Protein AF-A0A939ZH93-F1 (afdb_monomer)

Mean predicted aligned error: 8.57 Å

Solvent-accessible surface area (backbone atoms only — not comparable to full-atom values): 15048 Å² total; per-residue (Å²): 96,79,50,77,40,77,74,44,90,88,49,46,71,62,52,55,63,59,47,64,46,82,94,44,54,91,78,51,81,54,54,59,60,52,52,55,48,31,64,77,38,52,93,37,38,48,59,28,38,27,27,47,57,94,43,82,36,33,39,41,23,42,29,52,43,74,95,77,73,43,38,28,56,74,44,77,51,51,22,53,94,47,56,95,71,60,53,66,59,54,52,49,53,51,54,51,48,51,49,41,76,74,64,60,58,66,46,38,34,35,70,38,54,80,86,46,57,69,60,49,53,52,45,40,74,75,58,33,40,78,70,85,46,69,55,100,77,14,43,32,32,39,30,68,59,86,56,60,23,22,32,32,29,45,59,91,64,86,54,46,62,48,40,65,56,87,46,96,89,44,64,90,75,39,49,66,24,31,66,32,19,75,48,58,58,50,17,45,52,48,5,30,45,72,46,70,77,45,95,80,44,46,76,47,81,36,67,94,71,77,35,25,32,38,21,29,44,30,40,60,38,74,86,36,57,17,27,38,30,36,31,65,40,89,70,42,45,83,72,56,94,67,39,28,36,20,78,52,74,41,71,56,81,42,80,44,80,42,58,28,66,85,49,51,91,39,52,43,79,49,127

pLDDT: mean 91.26, std 8.59, range [60.25, 98.44]

Secondary structure (DSSP, 8-state):
-EEEEE--TTTHHHHHT----TTTGGGS--HHHHHHHHHHTTTTEEEEEEEETTEEEEEEEEEEETTTTEEEEEEEEE-GGGTTSSHHHHHHHHHHHHHHHHH--SEEEEEE-TT-HHHHHHHHTTT-EEEEEEETTEEEEEEEP--EEEEEESS--SSB--EE---SS-GGG--EEEEEES-HHHHHHHHT--EESSTT-EEEEEGGGTSEEEEESEE--TT-EEEEEEEEGGG-EEEETTEEEESS-B--SEEEEEEGGGGGGGEEEE-

Radius of gyration: 24.72 Å; Cα contacts (8 Å, |Δi|>4): 531; chains: 1; bounding box: 60×35×68 Å

Nearest PDB structures (foldseek):
  3owc-assembly2_B  TM=8.345E-01  e=1.553E-07  Pseudomonas aeruginosa PAO1
  5ix3-assembly1_A  TM=7.870E-01  e=2.473E-07  Staphylococcus aureus
  6d72-assembly1_C  TM=7.514E-01  e=3.505E-07  Yersinia pestis
  5wif-assembly1_B  TM=7.347E-01  e=4.173E-07  Yersinia pestis
  5wif-assembly1_C  TM=6.897E-01  e=3.307E-07  Yersinia pestis

Sequence (271 aa):
MVHLEQVTQDNIDELIGLAVRKDQESFVSTVAESLAQAYVYSDNAYPFAVYEDEALVGFIMMGYYEVKHYYTLWKFLIDHRYQNKGYGRKALELGIEFIKDKFNPPDIYTGVAPGNNIAKNLYCSVGFEETGLIECGMEELRLTFKEYLYHGSPLKLDKLIPNRAYDTGFEEGCQCAVYATENRNMAICFSLGCIKEKDNAERTMMPEYGDKMIFKNCHPNYGGKGYLYLLDKKKFTHALGSQWVCYEEIVPEKIIEINVDDYLHLCEIDC

Structure (mmCIF, N/CA/C/O backbone):
data_AF-A0A939ZH93-F1
#
_entry.id   AF-A0A939ZH93-F1
#
loop_
_atom_site.group_PDB
_atom_site.id
_atom_site.type_symbol
_atom_site.label_atom_id
_atom_site.label_alt_id
_atom_site.label_comp_id
_atom_site.label_asym_id
_atom_site.label_entity_id
_atom_site.label_seq_id
_atom_site.pdbx_PDB_ins_code
_atom_site.Cartn_x
_atom_site.Cartn_y
_atom_site.Cartn_z
_atom_site.occupancy
_atom_site.B_iso_or_equiv
_atom_site.auth_seq_id
_atom_site.auth_comp_id
_atom_site.auth_asym_id
_atom_site.auth_atom_id
_atom_site.pdbx_PDB_model_num
ATOM 1 N N . MET A 1 1 ? -21.197 -5.816 0.839 1.00 92.94 1 MET A N 1
ATOM 2 C CA . MET A 1 1 ? -19.808 -5.412 0.543 1.00 92.94 1 MET A CA 1
ATOM 3 C C . MET A 1 1 ? -19.333 -4.391 1.568 1.00 92.94 1 MET A C 1
ATOM 5 O O . MET A 1 1 ? -20.017 -3.391 1.773 1.00 92.94 1 MET A O 1
ATOM 9 N N . VAL A 1 2 ? -18.158 -4.620 2.173 1.00 97.62 2 VAL A N 1
ATOM 10 C CA . VAL A 1 2 ? -17.603 -3.703 3.182 1.00 97.62 2 VAL A CA 1
ATOM 11 C C . VAL A 1 2 ? -17.113 -2.418 2.527 1.00 97.62 2 VAL A C 1
ATOM 13 O O . VAL A 1 2 ? -16.373 -2.489 1.547 1.00 97.62 2 VAL A O 1
ATOM 16 N N . HIS A 1 3 ? -17.485 -1.271 3.088 1.00 98.38 3 HIS A N 1
ATOM 17 C CA . HIS A 1 3 ? -16.997 0.041 2.669 1.00 98.38 3 HIS A CA 1
ATOM 18 C C . HIS A 1 3 ? -16.964 1.036 3.840 1.00 98.38 3 HIS A C 1
ATOM 20 O O . HIS A 1 3 ? -17.504 0.769 4.918 1.00 98.38 3 HIS A O 1
ATOM 26 N N . LEU A 1 4 ? -16.277 2.162 3.625 1.00 98.38 4 LEU A N 1
ATOM 27 C CA . LEU A 1 4 ? -16.176 3.264 4.579 1.00 98.38 4 LEU A CA 1
ATOM 28 C C . LEU A 1 4 ? -17.031 4.438 4.112 1.00 98.38 4 LEU A C 1
ATOM 30 O O . LEU A 1 4 ? -16.919 4.860 2.961 1.00 98.38 4 LEU A O 1
ATOM 34 N N . GLU A 1 5 ? -17.818 5.001 5.020 1.00 98.19 5 GLU A N 1
ATOM 35 C CA . GLU A 1 5 ? -18.573 6.230 4.782 1.00 98.19 5 GLU A CA 1
ATOM 36 C C . GLU A 1 5 ? -18.161 7.329 5.759 1.00 98.19 5 GLU A C 1
ATOM 38 O O . GLU A 1 5 ? -17.761 7.064 6.897 1.00 98.19 5 GLU A O 1
ATOM 43 N N . GLN A 1 6 ? -18.259 8.584 5.319 1.00 97.19 6 GLN A N 1
ATOM 44 C CA . GLN A 1 6 ? -18.039 9.724 6.204 1.00 97.19 6 GLN A CA 1
ATOM 45 C C . GLN A 1 6 ? -19.098 9.759 7.307 1.00 97.19 6 GLN A C 1
ATOM 47 O O . GLN A 1 6 ? -20.259 9.412 7.094 1.00 97.19 6 GLN A O 1
ATOM 52 N N . VAL A 1 7 ? -18.697 10.220 8.488 1.00 96.31 7 VAL A N 1
ATOM 53 C CA . VAL A 1 7 ? -19.647 10.498 9.565 1.00 96.31 7 VAL A CA 1
ATOM 54 C C . VAL A 1 7 ? -20.413 11.775 9.229 1.00 96.31 7 VAL A C 1
ATOM 56 O O . VAL A 1 7 ? -19.813 12.823 8.985 1.00 96.31 7 VAL A O 1
ATOM 59 N N . THR A 1 8 ? -21.737 11.688 9.214 1.00 95.62 8 THR A N 1
ATOM 60 C CA . THR A 1 8 ? -22.648 12.778 8.853 1.00 95.62 8 THR A CA 1
ATOM 61 C C . THR A 1 8 ? -23.765 12.902 9.885 1.00 95.62 8 THR A C 1
ATOM 63 O O . THR A 1 8 ? -23.861 12.121 10.831 1.00 95.62 8 THR A O 1
ATOM 66 N N . GLN A 1 9 ? -24.636 13.896 9.708 1.00 94.88 9 GLN A N 1
ATOM 67 C CA . GLN A 1 9 ? -25.840 14.033 10.533 1.00 94.88 9 GLN A CA 1
ATOM 68 C C . GLN A 1 9 ? -26.789 12.835 10.380 1.00 94.88 9 GLN A C 1
ATOM 70 O O . GLN A 1 9 ? -27.531 12.540 11.309 1.00 94.88 9 GLN A O 1
ATOM 75 N N . ASP A 1 10 ? -26.734 12.132 9.245 1.00 95.62 10 ASP A N 1
ATOM 76 C CA . ASP A 1 10 ? -27.661 11.047 8.928 1.00 95.62 10 ASP A CA 1
ATOM 77 C C . ASP A 1 10 ? -27.293 9.730 9.628 1.00 95.62 10 ASP A C 1
ATOM 79 O O . ASP A 1 10 ? -28.178 8.930 9.921 1.00 95.62 10 ASP A O 1
ATOM 83 N N . ASN A 1 11 ? -26.004 9.499 9.921 1.00 95.38 11 ASN A N 1
ATOM 84 C CA . ASN A 1 11 ? -25.519 8.235 10.495 1.00 95.38 11 ASN A CA 1
ATOM 85 C C . ASN A 1 11 ? -25.002 8.339 11.943 1.00 95.38 11 ASN A C 1
ATOM 87 O O . ASN A 1 11 ? -24.646 7.323 12.545 1.00 95.38 11 ASN A O 1
ATOM 91 N N . ILE A 1 12 ? -24.981 9.539 12.534 1.00 93.88 12 ILE A N 1
ATOM 92 C CA . ILE A 1 12 ? -24.410 9.763 13.870 1.00 93.88 12 ILE A CA 1
ATOM 93 C C . ILE A 1 12 ? -25.145 9.006 14.986 1.00 93.88 12 ILE A C 1
ATOM 95 O O . ILE A 1 12 ? -24.494 8.432 15.860 1.00 93.88 12 ILE A O 1
ATOM 99 N N . ASP A 1 13 ? -26.478 8.963 14.954 1.00 92.00 13 ASP A N 1
ATOM 100 C CA . ASP A 1 13 ? -27.269 8.311 16.004 1.00 92.00 13 ASP A CA 1
ATOM 101 C C . ASP A 1 13 ? -27.051 6.791 16.005 1.00 92.00 13 ASP A C 1
ATOM 103 O O . ASP A 1 13 ? -26.906 6.174 17.064 1.00 92.00 13 ASP A O 1
ATOM 107 N N . GLU A 1 14 ? -26.957 6.185 14.818 1.00 92.69 14 GLU A N 1
ATOM 108 C CA . GLU A 1 14 ? -26.678 4.755 14.673 1.00 92.69 14 GLU A CA 1
ATOM 109 C C . GLU A 1 14 ? -25.245 4.418 15.117 1.00 92.69 14 GLU A C 1
ATOM 111 O O . GLU A 1 14 ? -25.029 3.444 15.841 1.00 92.69 14 GLU A O 1
ATOM 116 N N . LEU A 1 15 ? -24.277 5.273 14.770 1.00 91.81 15 LEU A N 1
ATOM 117 C CA . LEU A 1 15 ? -22.878 5.165 15.192 1.00 91.81 15 LEU A CA 1
ATOM 118 C C . LEU A 1 15 ? -22.711 5.211 16.711 1.00 91.81 15 LEU A C 1
ATOM 120 O O . LEU A 1 15 ? -21.996 4.384 17.277 1.00 91.81 15 LEU A O 1
ATOM 124 N N . ILE A 1 16 ? -23.371 6.155 17.385 1.00 90.06 16 ILE A N 1
ATOM 125 C CA . ILE A 1 16 ? -23.332 6.262 18.853 1.00 90.06 16 ILE A CA 1
ATOM 126 C C . ILE A 1 16 ? -23.963 5.023 19.507 1.00 90.06 16 ILE A C 1
ATOM 128 O O . ILE A 1 16 ? -23.554 4.633 20.601 1.00 90.06 16 ILE A O 1
ATOM 132 N N . GLY A 1 17 ? -24.917 4.380 18.829 1.00 87.44 17 GLY A N 1
ATOM 133 C CA . GLY A 1 17 ? -25.559 3.144 19.268 1.00 87.44 17 GLY A CA 1
ATOM 134 C C . GLY A 1 17 ? -24.716 1.871 19.119 1.00 87.44 17 GLY A C 1
ATOM 135 O O . GLY A 1 17 ? -25.148 0.818 19.596 1.00 87.44 17 GLY A O 1
ATOM 136 N N . LEU A 1 18 ? -23.539 1.925 18.481 1.00 88.19 18 LEU A N 1
ATOM 137 C CA . LEU A 1 18 ? -22.674 0.751 18.325 1.00 88.19 18 LEU A CA 1
ATOM 138 C C . LEU A 1 18 ? -22.194 0.239 19.686 1.00 88.19 18 LEU A C 1
ATOM 140 O O . LEU A 1 18 ? -21.622 0.974 20.491 1.00 88.19 18 LEU A O 1
ATOM 144 N N . ALA A 1 19 ? -22.374 -1.062 19.914 1.00 77.12 19 ALA A N 1
ATOM 145 C CA . ALA A 1 19 ? -21.984 -1.715 21.158 1.00 77.12 19 ALA A CA 1
ATOM 146 C C . ALA A 1 19 ? -20.914 -2.785 20.913 1.00 77.12 19 ALA A C 1
ATOM 148 O O . ALA A 1 19 ? -21.093 -3.713 20.112 1.00 77.12 19 ALA A O 1
ATOM 149 N N . VAL A 1 20 ? -19.814 -2.690 21.659 1.00 70.19 20 VAL A N 1
ATOM 150 C CA . VAL A 1 20 ? -18.824 -3.767 21.776 1.00 70.19 20 VAL A CA 1
ATOM 151 C C . VAL A 1 20 ? -19.287 -4.802 22.801 1.00 70.19 20 VAL A C 1
ATOM 153 O O . VAL A 1 20 ? -20.210 -4.568 23.582 1.00 70.19 20 VAL A O 1
ATOM 156 N N . ARG A 1 21 ? -18.670 -5.986 22.800 1.00 67.81 21 ARG A N 1
ATOM 157 C CA . ARG A 1 21 ? -18.950 -6.977 23.846 1.00 67.81 21 AR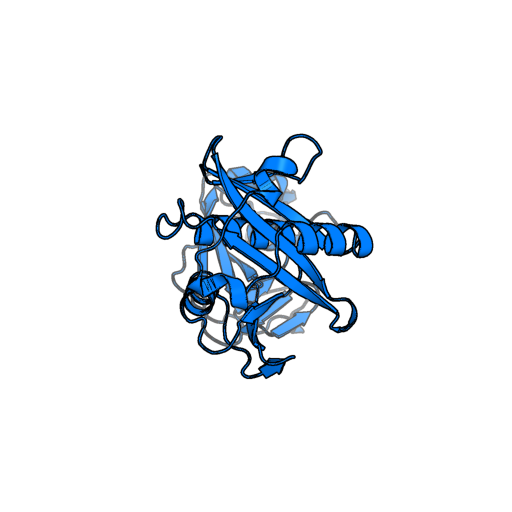G A CA 1
ATOM 158 C C . ARG A 1 21 ? -18.459 -6.455 25.201 1.00 67.81 21 ARG A C 1
ATOM 160 O O . ARG A 1 21 ? -17.452 -5.757 25.254 1.00 67.81 21 ARG A O 1
ATOM 167 N N . LYS A 1 22 ? -19.100 -6.868 26.299 1.00 66.94 22 LYS A N 1
ATOM 168 C CA . LYS A 1 22 ? -18.729 -6.443 27.665 1.00 66.94 22 LYS A CA 1
ATOM 169 C C . LYS A 1 22 ? -17.258 -6.679 28.018 1.00 66.94 22 LYS A C 1
ATOM 171 O O . LYS A 1 22 ? -16.663 -5.889 28.736 1.00 66.94 22 LYS A O 1
ATOM 176 N N . ASP A 1 23 ? -16.658 -7.750 27.503 1.00 63.41 23 ASP A N 1
ATOM 177 C CA . ASP A 1 23 ? -15.239 -8.074 27.688 1.00 63.41 23 ASP A CA 1
ATOM 178 C C . ASP A 1 23 ? -14.281 -7.151 26.913 1.00 63.41 23 ASP A C 1
ATOM 180 O O . ASP A 1 23 ? -13.073 -7.204 27.127 1.00 63.41 23 ASP A O 1
ATOM 184 N N . GLN A 1 24 ? -14.806 -6.297 26.031 1.00 60.84 24 GLN A N 1
ATOM 185 C CA . GLN A 1 24 ? -14.053 -5.342 25.215 1.00 60.84 24 GLN A CA 1
ATOM 186 C C . GLN A 1 24 ? -14.272 -3.878 25.626 1.00 60.84 24 GLN A C 1
ATOM 188 O O . GLN A 1 24 ? -13.486 -3.023 25.221 1.00 60.84 24 GLN A O 1
ATOM 193 N N . GLU A 1 25 ? -15.287 -3.587 26.448 1.00 67.50 25 GLU A N 1
ATOM 194 C CA . GLU A 1 25 ? -15.627 -2.225 26.898 1.00 67.50 25 GLU A CA 1
ATOM 195 C C . GLU A 1 25 ? -14.449 -1.524 27.590 1.00 67.50 25 GLU A C 1
ATOM 197 O O . GLU A 1 25 ? -14.245 -0.330 27.405 1.00 67.50 25 GLU A O 1
ATOM 202 N N . SER A 1 26 ? -13.617 -2.259 28.335 1.00 64.38 26 SER A N 1
ATOM 203 C CA . SER A 1 26 ? -12.457 -1.686 29.030 1.00 64.38 2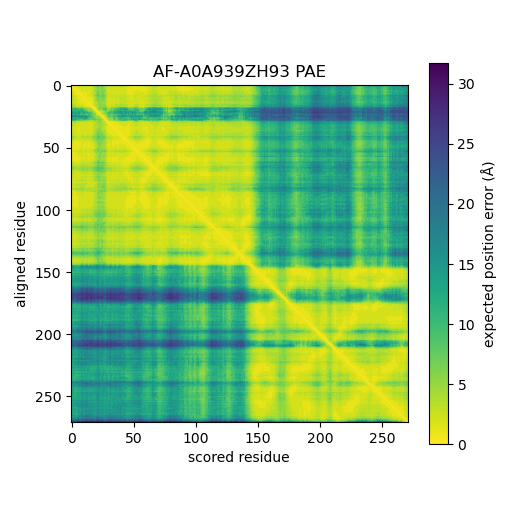6 SER A CA 1
ATOM 204 C C . SER A 1 26 ? -11.299 -1.289 28.111 1.00 64.38 26 SER A C 1
ATOM 206 O O . SER A 1 26 ? -10.356 -0.652 28.573 1.00 64.38 26 SER A O 1
ATOM 208 N N . PHE A 1 27 ? -11.325 -1.694 26.839 1.00 60.25 27 PHE A N 1
ATOM 209 C CA . PHE A 1 27 ? -10.212 -1.495 25.907 1.00 60.25 27 PHE A CA 1
ATOM 210 C C . PHE A 1 27 ? -10.474 -0.417 24.852 1.00 60.25 27 PHE A C 1
ATOM 212 O O . PHE A 1 27 ? -9.542 -0.047 24.140 1.00 60.25 27 PHE A O 1
ATOM 219 N N . VAL A 1 28 ? -11.708 0.081 24.721 1.00 66.38 28 VAL A N 1
ATOM 220 C CA . VAL A 1 28 ? -12.089 0.997 23.637 1.00 66.38 28 VAL A CA 1
ATOM 221 C C . VAL A 1 28 ? -12.923 2.148 24.191 1.00 66.38 28 VAL A C 1
ATOM 223 O O . VAL A 1 28 ? -13.883 1.936 24.924 1.00 66.38 28 VAL A O 1
ATOM 226 N N . SER A 1 29 ? -12.562 3.378 23.824 1.00 78.44 29 SER A N 1
ATOM 227 C CA . SER A 1 29 ? -13.394 4.562 24.071 1.00 78.44 29 SER A CA 1
ATOM 228 C C . SER A 1 29 ? -14.729 4.437 23.335 1.00 78.44 29 SER A C 1
ATOM 230 O O . SER A 1 29 ? -14.804 3.805 22.281 1.00 78.44 29 SER A O 1
ATOM 232 N N . THR A 1 30 ? -15.779 5.079 23.835 1.00 87.00 30 THR A N 1
ATOM 233 C CA . THR A 1 30 ? -17.066 5.093 23.127 1.00 87.00 30 THR A CA 1
ATOM 234 C C . THR A 1 30 ? -16.948 5.806 21.774 1.00 87.00 30 THR A C 1
ATOM 236 O O . THR A 1 30 ? -16.059 6.641 21.557 1.00 87.00 30 THR A O 1
ATOM 239 N N . VAL A 1 31 ? -17.866 5.513 20.845 1.00 90.75 31 VAL A N 1
ATOM 240 C CA . VAL A 1 31 ? -17.933 6.238 19.564 1.00 90.75 31 VAL A CA 1
ATOM 241 C C . VAL A 1 31 ? -18.177 7.729 19.807 1.00 90.75 31 VAL A C 1
ATOM 243 O O . VAL A 1 31 ? -17.517 8.557 19.189 1.00 90.75 31 VAL A O 1
ATOM 246 N N . ALA A 1 32 ? -19.031 8.086 20.771 1.00 92.12 32 ALA A N 1
ATOM 247 C CA . ALA A 1 32 ? -19.295 9.479 21.132 1.00 92.12 32 ALA A CA 1
ATOM 248 C C . ALA A 1 32 ? -18.026 10.231 21.583 1.00 92.12 32 ALA A C 1
ATOM 250 O O . ALA A 1 32 ? -17.746 11.322 21.087 1.00 92.12 32 ALA A O 1
ATOM 251 N N . GLU A 1 33 ? -17.219 9.640 22.471 1.00 91.88 33 GLU A N 1
ATOM 252 C CA . GLU A 1 33 ? -15.929 10.220 22.880 1.00 91.88 33 GLU A CA 1
ATOM 253 C C . GLU A 1 33 ? -14.957 10.334 21.701 1.00 91.88 33 GLU A C 1
ATOM 255 O O . GLU A 1 33 ? -14.244 11.329 21.576 1.00 91.88 33 GLU A O 1
ATOM 260 N N . SER A 1 34 ? -14.946 9.333 20.819 1.00 93.69 34 SER A N 1
ATOM 261 C CA . SER A 1 34 ? -14.091 9.312 19.629 1.00 93.69 34 SER A CA 1
ATOM 262 C C . SER A 1 34 ? -14.456 10.430 18.649 1.00 93.69 34 SER A C 1
ATOM 264 O O . SER A 1 34 ? -13.570 11.111 18.139 1.00 93.69 34 SER A O 1
ATOM 266 N N . LEU A 1 35 ? -15.751 10.677 18.430 1.00 95.06 35 LEU A N 1
ATOM 267 C CA . LEU A 1 35 ? -16.238 11.778 17.595 1.00 95.06 35 LEU A CA 1
ATOM 268 C C . LEU A 1 35 ? -15.968 13.147 18.232 1.00 95.06 35 LEU A C 1
ATOM 270 O O . LEU A 1 35 ? -15.594 14.083 17.528 1.00 95.06 35 LEU A O 1
ATOM 274 N N . ALA A 1 36 ? -16.081 13.269 19.558 1.00 95.44 36 ALA A N 1
ATOM 275 C CA . ALA A 1 36 ? -15.704 14.493 20.264 1.00 95.44 36 ALA A CA 1
ATOM 276 C C . ALA A 1 36 ? -14.202 14.800 20.117 1.00 95.44 36 ALA A C 1
ATOM 278 O O . ALA A 1 36 ? -13.825 15.950 19.891 1.00 95.44 36 ALA A O 1
ATOM 279 N N . GLN A 1 37 ? -13.341 13.778 20.184 1.00 94.12 37 GLN A N 1
ATOM 280 C CA . GLN A 1 37 ? -11.914 13.922 19.880 1.00 94.12 37 GLN A CA 1
ATOM 281 C C . GLN A 1 37 ? -11.700 14.333 18.422 1.00 94.12 37 GLN A C 1
ATOM 283 O O . GLN A 1 37 ? -10.955 15.275 18.168 1.00 94.12 37 GLN A O 1
ATOM 288 N N . ALA A 1 38 ? -12.384 13.690 17.473 1.00 95.62 38 ALA A N 1
ATOM 289 C CA . ALA A 1 38 ? -12.274 14.028 16.056 1.00 95.62 38 ALA A CA 1
ATOM 290 C C . ALA A 1 38 ? -12.670 15.481 15.759 1.00 95.62 38 ALA A C 1
ATOM 292 O O . ALA A 1 38 ? -12.041 16.124 14.929 1.00 95.62 38 ALA A O 1
ATOM 293 N N . TYR A 1 39 ? -13.665 16.025 16.466 1.00 96.06 39 TYR A N 1
ATOM 294 C CA . TYR A 1 39 ? -14.044 17.434 16.349 1.00 96.06 39 TYR A CA 1
ATOM 295 C C . TYR A 1 39 ? -12.904 18.380 16.759 1.00 96.06 39 TYR A C 1
ATOM 297 O O . TYR A 1 39 ? -12.611 19.345 16.053 1.00 96.06 39 TYR A O 1
ATOM 305 N N . VAL A 1 40 ? -12.234 18.093 17.881 1.00 96.88 40 VAL A N 1
ATOM 306 C CA . VAL A 1 40 ? -11.106 18.902 18.376 1.00 96.88 40 VAL A CA 1
ATOM 307 C C . VAL A 1 40 ? -9.876 18.757 17.477 1.00 96.88 40 VAL A C 1
ATOM 309 O O . VAL A 1 40 ? -9.203 19.745 17.202 1.00 96.88 40 VAL A O 1
ATOM 312 N N . TYR A 1 41 ? -9.601 17.545 16.993 1.00 94.81 41 TYR A N 1
ATOM 313 C CA . TYR A 1 41 ? -8.461 17.220 16.131 1.00 94.81 41 TYR A CA 1
ATOM 314 C C . TYR A 1 41 ? -8.854 17.138 14.649 1.00 94.81 41 TYR A C 1
ATOM 316 O O . TYR A 1 41 ? -8.347 16.282 13.930 1.00 94.81 41 TYR A O 1
ATOM 324 N N . SER A 1 42 ? -9.764 17.995 14.185 1.00 92.88 42 SER A N 1
ATOM 325 C CA . SER A 1 42 ? -10.403 17.874 12.861 1.00 92.88 42 SER A CA 1
ATOM 326 C C . SER A 1 42 ? -9.443 17.928 11.666 1.00 92.88 42 SER A C 1
ATOM 328 O O . SER A 1 42 ? -9.739 17.335 10.631 1.00 92.88 42 SER A O 1
ATOM 330 N N . ASP A 1 43 ? -8.272 18.549 11.819 1.00 94.06 43 ASP A N 1
ATOM 331 C CA . ASP A 1 43 ? -7.223 18.557 10.789 1.00 94.06 43 ASP A CA 1
ATOM 332 C C . ASP A 1 43 ? -6.457 17.224 10.692 1.00 94.06 43 ASP A C 1
ATOM 334 O O . ASP A 1 43 ? -5.836 16.921 9.674 1.00 94.06 43 ASP A O 1
ATOM 338 N N . ASN A 1 44 ? -6.506 16.408 11.748 1.00 96.19 44 ASN A N 1
ATOM 339 C CA . ASN A 1 44 ? -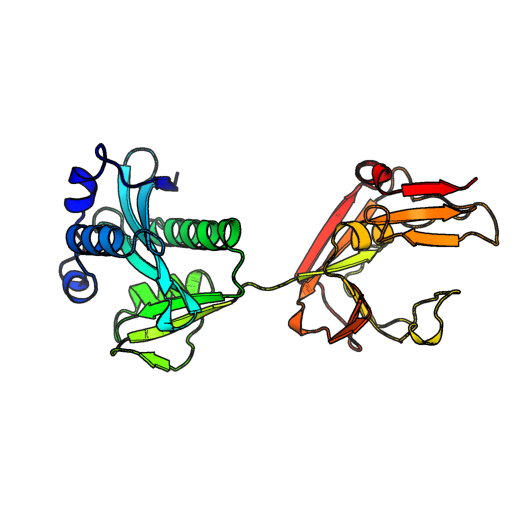5.667 15.224 11.912 1.00 96.19 44 ASN A CA 1
ATOM 340 C C . ASN A 1 44 ? -6.453 13.925 12.109 1.00 96.19 44 ASN A C 1
ATOM 342 O O . ASN A 1 44 ? -5.864 12.859 11.961 1.00 96.19 44 ASN A O 1
ATOM 346 N N . ALA A 1 45 ? -7.740 13.983 12.446 1.00 97.19 45 ALA A N 1
ATOM 347 C CA . ALA A 1 45 ? -8.580 12.826 12.725 1.00 97.19 45 ALA A CA 1
ATOM 348 C C . ALA A 1 45 ? -9.551 12.549 11.571 1.00 97.19 45 ALA A C 1
ATOM 350 O O . ALA A 1 45 ? -10.273 13.430 11.110 1.00 97.19 45 ALA A O 1
ATOM 351 N N . TYR A 1 46 ? -9.608 11.291 11.143 1.00 97.88 46 TYR A N 1
ATOM 352 C CA . TYR A 1 46 ? -10.401 10.830 10.006 1.00 97.88 46 TYR A CA 1
ATOM 353 C C . TYR A 1 46 ? -11.343 9.701 10.448 1.00 97.88 46 TYR A C 1
ATOM 355 O O . TYR A 1 46 ? -10.995 8.522 10.310 1.00 97.88 46 TYR A O 1
A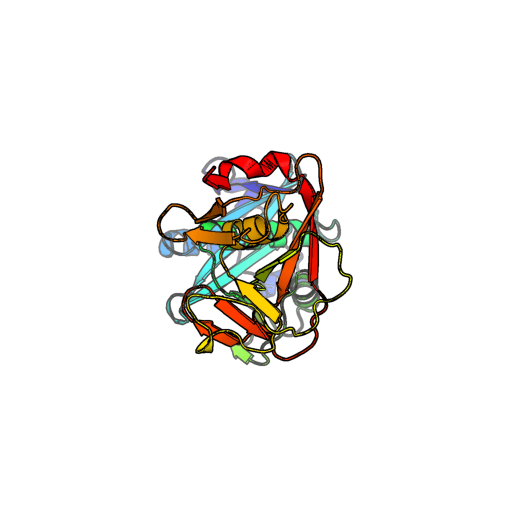TOM 363 N N . PRO A 1 47 ? -12.503 10.036 11.046 1.00 97.88 47 PRO A N 1
ATOM 364 C CA . PRO A 1 47 ? -13.503 9.058 11.457 1.00 97.88 47 PRO A CA 1
ATOM 365 C C . PRO A 1 47 ? -14.355 8.590 10.271 1.00 97.88 47 PRO A C 1
ATOM 367 O O . PRO A 1 47 ? -14.806 9.396 9.455 1.00 97.88 47 PRO A O 1
ATOM 370 N N . PHE A 1 48 ? -14.640 7.292 10.228 1.00 98.38 48 PHE A N 1
ATOM 371 C CA . PHE A 1 48 ? -15.512 6.666 9.243 1.00 98.38 48 PHE A CA 1
ATOM 372 C C . PHE A 1 48 ? -16.461 5.664 9.897 1.00 98.38 48 PHE A C 1
ATOM 374 O O . PHE A 1 48 ? -16.090 4.903 10.800 1.00 98.38 48 PHE A O 1
ATOM 381 N N . ALA A 1 49 ? -17.682 5.636 9.380 1.00 98.00 49 ALA A N 1
ATOM 382 C CA . ALA A 1 49 ? -18.611 4.542 9.581 1.00 98.00 49 ALA A CA 1
ATOM 383 C C . ALA A 1 49 ? -18.187 3.343 8.726 1.00 98.00 49 ALA A C 1
ATOM 385 O O . ALA A 1 49 ? -17.783 3.506 7.574 1.00 98.00 49 ALA A O 1
ATOM 386 N N . VAL A 1 50 ? -18.278 2.139 9.288 1.00 98.25 50 VAL A N 1
ATOM 387 C CA . VAL A 1 50 ? -18.007 0.893 8.566 1.00 98.25 50 VAL A CA 1
ATOM 388 C C . VAL A 1 50 ? -19.334 0.219 8.270 1.00 98.25 50 VAL A C 1
ATOM 390 O O . VAL A 1 50 ? -20.034 -0.191 9.198 1.00 98.25 50 VAL A O 1
ATOM 393 N N . TYR A 1 51 ? -19.630 0.044 6.989 1.00 98.12 51 TYR A N 1
ATOM 394 C CA . TYR A 1 51 ? -20.840 -0.617 6.516 1.00 98.12 51 TYR A CA 1
ATOM 395 C C . TYR A 1 51 ? -20.520 -1.950 5.846 1.00 98.12 51 TYR A C 1
ATOM 397 O O . TYR A 1 51 ? -19.465 -2.101 5.234 1.00 98.12 51 TYR A O 1
ATOM 405 N N . GLU A 1 52 ? -21.435 -2.914 5.943 1.00 97.56 52 GLU A N 1
ATOM 406 C CA . GLU A 1 52 ? -21.528 -4.067 5.041 1.00 97.56 52 GLU A CA 1
ATOM 407 C C . GLU A 1 52 ? -22.848 -3.955 4.279 1.00 97.56 52 GLU A C 1
ATOM 409 O O . GLU A 1 52 ? -23.914 -4.167 4.858 1.00 97.56 52 GLU A O 1
ATOM 414 N N . ASP A 1 53 ? -22.764 -3.623 2.987 1.00 96.12 53 ASP A N 1
ATOM 415 C CA . ASP A 1 53 ? -23.933 -3.145 2.233 1.00 96.12 53 ASP A CA 1
ATOM 416 C C . ASP A 1 53 ? -24.620 -2.013 3.015 1.00 96.12 53 ASP A C 1
ATOM 418 O O . ASP A 1 53 ? -23.954 -1.062 3.390 1.00 96.12 53 ASP A O 1
ATOM 422 N N . GLU A 1 54 ? -25.910 -2.098 3.318 1.00 95.25 54 GLU A N 1
ATOM 423 C CA . GLU A 1 54 ? -26.624 -1.030 4.034 1.00 95.25 54 GLU A CA 1
ATOM 424 C C . GLU A 1 54 ? -26.505 -1.126 5.567 1.00 95.25 54 GLU A C 1
ATOM 426 O O . GLU A 1 54 ? -27.005 -0.266 6.284 1.00 95.25 54 GLU A O 1
ATOM 431 N N . ALA A 1 55 ? -25.878 -2.178 6.106 1.00 95.88 55 ALA A N 1
ATOM 432 C CA . ALA A 1 55 ? -25.831 -2.401 7.549 1.00 95.88 55 ALA A CA 1
ATOM 433 C C . ALA A 1 55 ? -24.613 -1.722 8.185 1.00 95.88 55 ALA A C 1
ATOM 435 O O . ALA A 1 55 ? -23.478 -2.061 7.840 1.00 95.88 55 ALA A O 1
ATOM 436 N N . LEU A 1 56 ? -24.825 -0.844 9.173 1.00 96.69 56 LEU A N 1
ATOM 437 C CA . LEU A 1 56 ? -23.733 -0.303 9.980 1.00 96.69 56 LEU A CA 1
ATOM 438 C C . LEU A 1 56 ? -23.157 -1.407 10.876 1.00 96.69 56 LEU A C 1
ATOM 440 O O . LEU A 1 56 ? -23.828 -1.949 11.760 1.00 96.69 56 LEU A O 1
ATOM 444 N N . VAL A 1 57 ? -21.890 -1.751 10.650 1.00 96.81 57 VAL A N 1
ATOM 445 C CA . VAL A 1 57 ? -21.212 -2.855 11.346 1.00 96.81 57 VAL A CA 1
ATOM 446 C C . VAL A 1 57 ? -20.086 -2.398 12.265 1.00 96.81 57 VAL A C 1
ATOM 448 O O . VAL A 1 57 ? -19.624 -3.192 13.088 1.00 96.81 57 VAL A O 1
ATOM 451 N N . GLY A 1 58 ? -19.625 -1.152 12.166 1.00 96.44 58 GLY A N 1
ATOM 452 C CA . GLY A 1 58 ? -18.536 -0.676 13.011 1.00 96.44 58 GLY A CA 1
ATOM 453 C C . GLY A 1 58 ? -18.113 0.766 12.775 1.00 96.44 58 GLY A C 1
ATOM 454 O O . GLY A 1 58 ? -18.771 1.534 12.078 1.00 96.44 58 GLY A O 1
ATOM 455 N N . PHE A 1 59 ? -16.978 1.107 13.374 1.00 97.38 59 PHE A N 1
ATOM 456 C CA . PHE A 1 59 ? -16.377 2.432 13.340 1.00 97.38 59 PHE A CA 1
ATOM 457 C C . PHE A 1 59 ? -14.854 2.306 13.276 1.00 97.38 59 PHE A C 1
ATOM 459 O O . PHE A 1 59 ? -14.247 1.503 13.994 1.00 97.38 59 PHE A O 1
ATOM 466 N N . ILE A 1 60 ? -14.235 3.118 12.425 1.00 97.81 60 ILE A N 1
ATOM 467 C CA . ILE A 1 60 ? -12.783 3.239 12.310 1.00 97.81 60 ILE A CA 1
ATOM 468 C C . ILE A 1 60 ? -12.405 4.713 12.318 1.00 97.81 60 ILE A C 1
ATOM 470 O O . ILE A 1 60 ? -13.050 5.535 11.678 1.00 97.81 60 ILE A O 1
ATOM 474 N N . MET A 1 61 ? -11.343 5.055 13.034 1.00 97.88 61 MET A N 1
ATOM 475 C CA . MET A 1 61 ? -10.750 6.380 12.984 1.00 97.88 61 MET A CA 1
ATOM 476 C C . MET A 1 61 ? -9.254 6.244 12.768 1.00 97.88 61 MET A C 1
ATOM 478 O O . MET A 1 61 ? -8.536 5.731 13.629 1.00 97.88 61 MET A O 1
ATOM 482 N N . MET A 1 62 ? -8.803 6.728 11.618 1.00 98.06 62 MET A N 1
ATOM 483 C CA . MET A 1 62 ? -7.387 6.940 11.340 1.00 98.06 62 MET A CA 1
ATOM 484 C C . MET A 1 62 ? -7.008 8.350 11.786 1.00 98.06 62 MET A C 1
ATOM 486 O O . MET A 1 62 ? -7.865 9.232 11.840 1.00 98.06 62 MET A O 1
ATOM 490 N N . GLY A 1 63 ? -5.737 8.601 12.068 1.00 96.62 63 GLY A N 1
ATOM 491 C CA . GLY A 1 63 ? -5.303 9.963 12.339 1.00 96.62 63 GLY A CA 1
ATOM 492 C C . GLY A 1 63 ? -3.804 10.175 12.279 1.00 96.62 63 GLY A C 1
ATOM 493 O O . GLY A 1 63 ? -3.030 9.222 12.234 1.00 96.62 63 GLY A O 1
ATOM 494 N N . TYR A 1 64 ? -3.399 11.439 12.267 1.00 97.25 64 TYR A N 1
ATOM 495 C CA . TYR A 1 64 ? -2.004 11.856 12.328 1.00 97.25 64 TYR A CA 1
ATOM 496 C C . TYR A 1 64 ? -1.642 12.279 13.751 1.00 97.25 64 TYR A C 1
ATOM 498 O O . TYR A 1 64 ? -2.278 13.158 14.332 1.00 97.25 64 TYR A O 1
ATOM 506 N N . TYR A 1 65 ? -0.628 11.643 14.336 1.00 93.56 65 TYR A N 1
ATOM 507 C CA . TYR A 1 65 ? -0.154 11.972 15.673 1.00 93.56 65 TYR A CA 1
ATOM 508 C C . TYR A 1 65 ? 1.018 12.950 15.599 1.00 93.56 65 TYR A C 1
ATOM 510 O O . TYR A 1 65 ? 2.176 12.558 15.444 1.00 93.56 65 TYR A O 1
ATOM 518 N N . GLU A 1 66 ? 0.708 14.240 15.730 1.00 90.94 66 GLU A N 1
ATOM 519 C CA . GLU A 1 66 ? 1.661 15.339 15.522 1.00 90.94 66 GLU A CA 1
ATOM 520 C C . GLU A 1 66 ? 2.927 15.227 16.372 1.00 90.94 66 GLU A C 1
ATOM 522 O O . GLU A 1 66 ? 4.017 15.493 15.878 1.00 90.94 66 GLU A O 1
ATOM 527 N N . VAL A 1 67 ? 2.801 14.784 17.627 1.00 89.88 67 VAL A N 1
ATOM 528 C CA . VAL A 1 67 ? 3.927 14.673 18.570 1.00 89.88 67 VAL A CA 1
ATOM 529 C C . VAL A 1 67 ? 5.006 13.707 18.067 1.00 89.88 67 VAL A C 1
ATOM 531 O O . VAL A 1 67 ? 6.182 13.879 18.380 1.00 89.88 67 VAL A O 1
ATOM 534 N N . LYS A 1 68 ? 4.613 12.679 17.308 1.00 89.94 68 LYS A N 1
ATOM 535 C CA . LYS A 1 68 ? 5.513 11.630 16.805 1.00 89.94 68 LYS A CA 1
ATOM 536 C C . LYS A 1 68 ? 5.725 11.683 15.297 1.00 89.94 68 LYS A C 1
ATOM 538 O O . LYS A 1 68 ? 6.562 10.946 14.790 1.00 89.94 68 LYS A O 1
ATOM 543 N N . HIS A 1 69 ? 4.991 12.547 14.603 1.00 93.19 69 HIS A N 1
ATOM 544 C CA . HIS A 1 69 ? 5.037 12.700 13.155 1.00 93.19 69 HIS A CA 1
ATOM 545 C C . HIS A 1 69 ? 4.706 11.419 12.370 1.00 93.19 69 HIS A C 1
ATOM 547 O O . HIS A 1 69 ? 5.344 11.130 11.360 1.00 93.19 69 HIS A O 1
ATOM 553 N N . TYR A 1 70 ? 3.700 10.654 12.807 1.00 94.69 70 TYR A N 1
ATOM 554 C CA . TYR A 1 70 ? 3.247 9.457 12.089 1.00 94.69 70 TYR A CA 1
ATOM 555 C C . TYR A 1 70 ? 1.726 9.366 11.969 1.00 94.69 70 TYR A C 1
ATOM 557 O O . TYR A 1 70 ? 0.983 9.956 12.757 1.00 94.69 70 TYR A O 1
ATOM 565 N N . TYR A 1 71 ? 1.253 8.562 11.016 1.00 97.69 71 TYR A N 1
ATOM 566 C CA . TYR A 1 71 ? -0.151 8.152 10.941 1.00 97.69 71 TYR A CA 1
ATOM 567 C C . TYR A 1 71 ? -0.410 6.918 11.796 1.00 97.69 71 TYR A C 1
ATOM 569 O O . TYR A 1 71 ? 0.463 6.072 11.979 1.00 97.69 71 TYR A O 1
ATOM 577 N N . THR A 1 72 ? -1.620 6.800 12.327 1.00 96.81 72 THR A N 1
ATOM 578 C CA . THR A 1 72 ? -1.979 5.726 13.252 1.00 96.81 72 THR A CA 1
ATOM 579 C C . THR A 1 72 ? -3.470 5.403 13.225 1.00 96.81 72 THR A C 1
ATOM 581 O O . THR A 1 72 ? -4.310 6.259 12.935 1.00 96.81 72 THR A O 1
ATOM 584 N N . LEU A 1 73 ? -3.802 4.149 13.527 1.00 97.25 73 LEU A N 1
ATOM 585 C CA . LEU A 1 73 ? -5.161 3.722 13.842 1.00 97.25 73 LEU A CA 1
ATOM 586 C C . LEU A 1 73 ? -5.519 4.214 15.253 1.00 97.25 73 LEU A C 1
ATOM 588 O O . LEU A 1 73 ? -5.071 3.654 16.252 1.00 97.25 73 LEU A O 1
ATOM 592 N N . TRP A 1 74 ? -6.330 5.268 15.350 1.00 94.25 74 TRP A N 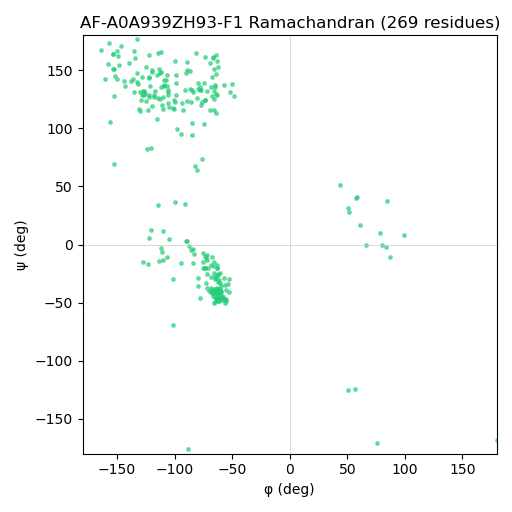1
ATOM 593 C CA . TRP A 1 74 ? -6.700 5.869 16.637 1.00 94.25 74 TRP A CA 1
ATOM 594 C C . TRP A 1 74 ? -7.771 5.071 17.364 1.00 94.25 74 TRP A C 1
ATOM 596 O O . TRP A 1 74 ? -7.683 4.866 18.576 1.00 94.25 74 TRP A O 1
ATOM 606 N N . LYS A 1 75 ? -8.822 4.676 16.641 1.00 93.69 75 LYS A N 1
ATOM 607 C CA . LYS A 1 75 ? -9.968 3.949 17.199 1.00 93.69 75 LYS A CA 1
ATOM 608 C C . LYS A 1 75 ? -10.466 2.936 16.193 1.00 93.69 75 LYS A C 1
ATOM 610 O O . LYS A 1 75 ? -10.537 3.215 14.998 1.00 93.69 75 LYS A O 1
ATOM 615 N N . PHE A 1 76 ? -10.844 1.771 16.695 1.00 94.12 76 PHE A N 1
ATOM 616 C CA . PHE A 1 76 ? -11.380 0.716 15.864 1.00 94.12 76 PHE A CA 1
ATOM 617 C C . PHE A 1 76 ? -12.320 -0.173 16.658 1.00 94.12 76 PHE A C 1
ATOM 619 O O . PHE A 1 76 ? -11.956 -0.675 17.723 1.00 94.12 76 PHE A O 1
ATOM 626 N N . LEU A 1 77 ? -13.523 -0.381 16.135 1.00 92.31 77 LEU A N 1
ATOM 627 C CA . LEU A 1 77 ? -14.478 -1.320 16.701 1.00 92.31 77 LEU A CA 1
ATOM 628 C C . LEU A 1 77 ? -15.404 -1.883 15.629 1.00 92.31 77 LEU A C 1
ATOM 630 O O . LEU A 1 77 ? -15.812 -1.196 14.697 1.00 92.31 77 LEU A O 1
ATOM 634 N N . ILE A 1 78 ? -15.765 -3.147 15.816 1.00 93.38 78 ILE A N 1
ATOM 635 C CA . ILE A 1 78 ? -16.826 -3.827 15.080 1.00 93.38 78 ILE A CA 1
ATOM 636 C C . ILE A 1 78 ? -17.876 -4.220 16.108 1.00 93.38 78 ILE A C 1
ATOM 638 O O . ILE A 1 78 ? -17.545 -4.840 17.127 1.00 93.38 78 ILE A O 1
ATOM 642 N N . ASP A 1 79 ? -19.126 -3.860 15.838 1.00 92.06 79 ASP A N 1
ATOM 643 C CA . ASP A 1 79 ? -20.251 -4.173 16.708 1.00 92.06 79 ASP A CA 1
ATOM 644 C C . ASP A 1 79 ? -20.339 -5.686 16.926 1.00 92.06 79 ASP A C 1
ATOM 646 O O . ASP A 1 79 ? -20.146 -6.497 16.012 1.00 92.06 79 ASP A O 1
ATOM 650 N N . HIS A 1 80 ? -20.600 -6.076 18.172 1.00 87.88 80 HIS A N 1
ATOM 651 C CA . HIS A 1 80 ? -20.600 -7.471 18.602 1.00 87.88 80 HIS A CA 1
ATOM 652 C C . HIS A 1 80 ? -21.492 -8.391 17.748 1.00 87.88 80 HIS A C 1
ATOM 654 O O . HIS A 1 80 ? -21.160 -9.566 17.582 1.00 87.88 80 HIS A O 1
ATOM 660 N N . ARG A 1 81 ? -22.581 -7.872 17.160 1.00 90.62 81 ARG A N 1
ATOM 661 C CA . ARG A 1 81 ? -23.505 -8.609 16.271 1.00 90.62 81 ARG A CA 1
ATOM 662 C C . ARG A 1 81 ? -22.853 -9.033 14.948 1.00 90.62 81 ARG A C 1
ATOM 664 O O . ARG A 1 81 ? -23.340 -9.936 14.254 1.00 90.62 81 ARG A O 1
ATOM 671 N N . TYR A 1 82 ? -21.744 -8.393 14.592 1.00 91.31 82 TYR A N 1
ATOM 672 C CA . TYR A 1 82 ? -21.074 -8.526 13.301 1.00 91.31 82 TYR A CA 1
ATOM 673 C C . TYR A 1 82 ? -19.611 -8.992 13.400 1.00 91.31 82 TYR A C 1
ATOM 675 O O . TYR A 1 82 ? -18.924 -9.112 12.384 1.00 91.31 82 TYR A O 1
ATOM 683 N N . GLN A 1 83 ? -19.134 -9.327 14.601 1.00 88.12 83 GLN A N 1
ATOM 684 C CA . GLN A 1 83 ? -17.803 -9.907 14.803 1.00 88.12 83 GLN A CA 1
ATOM 685 C C . GLN A 1 83 ? -17.681 -11.321 14.199 1.00 88.12 83 GLN A C 1
ATOM 687 O O . GLN A 1 83 ? -18.673 -12.004 13.950 1.00 88.12 83 GLN A O 1
ATOM 692 N N . ASN A 1 84 ? -16.442 -11.769 13.959 1.00 87.69 84 ASN A N 1
ATOM 693 C CA . ASN A 1 84 ? -16.094 -13.078 13.369 1.00 87.69 84 ASN A CA 1
ATOM 694 C C . ASN A 1 84 ? -16.629 -13.338 11.943 1.00 87.69 84 ASN A C 1
ATOM 696 O O . ASN A 1 84 ? -16.621 -14.476 11.482 1.00 87.69 84 ASN A O 1
ATOM 700 N N . LYS A 1 85 ? -17.045 -12.288 11.222 1.00 91.69 85 LYS A N 1
ATOM 701 C CA . LYS A 1 85 ? -17.503 -12.351 9.817 1.00 91.69 85 LYS A CA 1
ATOM 702 C C . LYS A 1 85 ? -16.487 -11.800 8.804 1.00 91.69 85 LYS A C 1
ATOM 704 O O . LYS A 1 85 ? -16.777 -11.694 7.620 1.00 91.69 85 LYS A O 1
ATOM 709 N N . GLY A 1 86 ? -15.294 -11.419 9.265 1.00 93.69 86 GLY A N 1
ATOM 710 C CA . GLY A 1 86 ? -14.232 -10.848 8.424 1.00 93.69 86 GLY A CA 1
ATOM 711 C C . GLY A 1 86 ? -14.345 -9.341 8.155 1.00 93.69 86 GLY A C 1
ATOM 712 O O . GLY A 1 86 ? -13.442 -8.779 7.540 1.00 93.69 86 GLY A O 1
ATOM 713 N N . TYR A 1 87 ? -15.389 -8.664 8.649 1.00 96.25 87 TYR A N 1
ATOM 714 C CA . TYR A 1 87 ? -15.577 -7.224 8.426 1.00 96.25 87 TYR A CA 1
ATOM 715 C C . TYR A 1 87 ? -14.468 -6.377 9.041 1.00 96.25 87 TYR A C 1
ATOM 717 O O . TYR A 1 87 ? -14.016 -5.430 8.413 1.00 96.25 87 TYR A O 1
ATOM 725 N N . GLY A 1 88 ? -13.965 -6.765 10.218 1.00 95.38 88 GLY A N 1
ATOM 726 C CA . GLY A 1 88 ? -12.877 -6.037 10.866 1.00 95.38 88 GLY A CA 1
ATOM 727 C C . GLY A 1 88 ? -11.603 -5.977 10.017 1.00 95.38 88 GLY A C 1
ATOM 728 O O . GLY A 1 88 ? -10.984 -4.927 9.900 1.00 95.38 88 GLY A O 1
ATOM 729 N N . ARG A 1 89 ? -11.250 -7.086 9.356 1.00 96.56 89 ARG A N 1
ATOM 730 C CA . ARG A 1 89 ? -10.080 -7.140 8.470 1.00 96.56 89 ARG A CA 1
ATOM 731 C C . ARG A 1 89 ? -10.260 -6.223 7.264 1.00 96.56 89 ARG A C 1
ATOM 733 O O . ARG A 1 89 ? -9.399 -5.393 7.013 1.00 96.56 89 ARG A O 1
ATOM 740 N N . LYS A 1 90 ? -11.408 -6.322 6.590 1.00 97.62 90 LYS A N 1
ATOM 741 C CA . LYS A 1 90 ? -11.721 -5.488 5.420 1.00 97.62 90 LYS A CA 1
ATOM 742 C C . LYS A 1 90 ? -11.775 -3.996 5.760 1.00 97.62 90 LYS A C 1
ATOM 744 O O . LYS A 1 90 ? -11.245 -3.183 5.020 1.00 97.62 90 LYS A O 1
ATOM 749 N N . ALA A 1 91 ? -12.386 -3.634 6.887 1.00 98.00 91 ALA A N 1
ATOM 750 C CA . ALA A 1 91 ? -12.470 -2.244 7.332 1.00 98.00 91 ALA A CA 1
ATOM 751 C C . ALA A 1 91 ? -11.089 -1.650 7.637 1.00 98.00 91 ALA A C 1
ATOM 753 O O . ALA A 1 91 ? -10.816 -0.505 7.284 1.00 98.00 91 ALA A O 1
ATOM 754 N N . LEU A 1 92 ? -10.209 -2.441 8.260 1.00 98.06 92 LEU A N 1
ATOM 755 C CA . LEU A 1 92 ? -8.834 -2.039 8.528 1.00 98.06 92 LEU A CA 1
ATOM 756 C C . LEU A 1 92 ? -8.025 -1.877 7.233 1.00 98.06 92 LEU A C 1
ATOM 758 O O . LEU A 1 92 ? -7.329 -0.878 7.088 1.00 98.06 92 LEU A O 1
ATOM 762 N N . GLU A 1 93 ? -8.153 -2.813 6.285 1.00 97.69 93 GLU A N 1
ATOM 763 C CA . GLU A 1 93 ? -7.542 -2.713 4.949 1.00 97.69 93 GLU A CA 1
ATOM 764 C C . GLU A 1 93 ? -7.967 -1.410 4.245 1.00 97.69 93 GLU A C 1
ATOM 766 O O . GLU A 1 93 ? -7.106 -0.655 3.800 1.00 97.69 93 GLU A O 1
ATOM 771 N N . LEU A 1 94 ? -9.263 -1.076 4.255 1.00 98.38 94 LEU A N 1
ATOM 772 C CA . LEU A 1 94 ? -9.778 0.175 3.677 1.00 98.38 94 LEU A CA 1
ATOM 773 C C . LEU A 1 94 ? -9.253 1.433 4.391 1.00 98.38 94 LEU A C 1
ATOM 775 O O . LEU A 1 94 ? -8.952 2.433 3.743 1.00 98.38 94 LEU A O 1
ATOM 779 N N . GLY A 1 95 ? -9.123 1.406 5.722 1.00 98.19 95 GLY A N 1
ATOM 780 C CA . GLY A 1 95 ? -8.558 2.526 6.484 1.00 98.19 95 GLY A CA 1
ATOM 781 C C . GLY A 1 95 ? -7.073 2.760 6.181 1.00 98.19 95 GLY A C 1
ATOM 782 O O . GLY A 1 95 ? -6.630 3.904 6.065 1.00 98.19 95 GLY A O 1
ATOM 783 N N . ILE A 1 96 ? -6.310 1.678 6.008 1.00 97.88 96 ILE A N 1
ATOM 784 C CA . ILE A 1 96 ? -4.906 1.717 5.574 1.00 97.88 96 ILE A CA 1
ATOM 785 C C . ILE A 1 96 ? -4.804 2.286 4.156 1.00 97.88 96 ILE A C 1
ATOM 787 O O . ILE A 1 96 ? -3.980 3.170 3.922 1.00 97.88 96 ILE A O 1
ATOM 791 N N . GLU A 1 97 ? -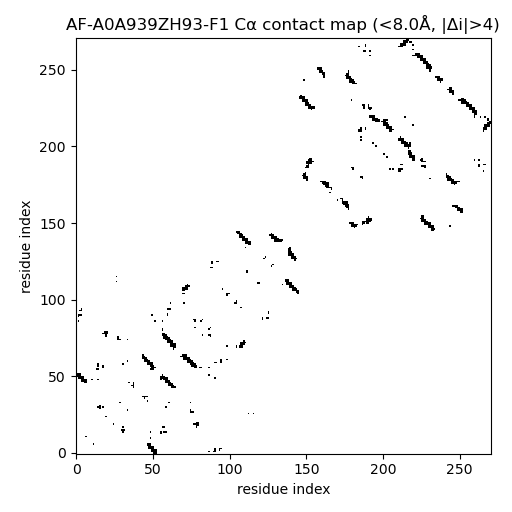5.637 1.808 3.225 1.00 96.06 97 GLU A N 1
ATOM 792 C CA . GLU A 1 97 ? -5.687 2.304 1.843 1.00 96.06 97 GLU A CA 1
ATOM 793 C C . GLU A 1 97 ? -6.013 3.797 1.793 1.00 96.06 97 GLU A C 1
ATOM 795 O O . GLU A 1 97 ? -5.300 4.543 1.131 1.00 96.06 97 GLU A O 1
ATOM 800 N N . PHE A 1 98 ? -6.987 4.268 2.578 1.00 97.25 98 PHE A N 1
ATOM 801 C CA . PHE A 1 98 ? -7.298 5.695 2.679 1.00 97.25 98 PHE A CA 1
ATOM 802 C C . PHE A 1 98 ? -6.076 6.541 3.072 1.00 97.25 98 PHE A C 1
ATOM 804 O O . PHE A 1 98 ? -5.795 7.556 2.433 1.00 97.25 98 PHE A O 1
ATOM 811 N N . ILE A 1 99 ? -5.330 6.136 4.109 1.00 97.12 99 ILE A N 1
ATOM 812 C CA . ILE A 1 99 ? -4.129 6.868 4.544 1.00 97.12 99 ILE A CA 1
ATOM 813 C C . ILE A 1 99 ? -3.030 6.805 3.483 1.00 97.12 99 ILE A C 1
ATOM 815 O O . ILE A 1 99 ? -2.380 7.816 3.206 1.00 97.12 99 ILE A O 1
ATOM 819 N N . LYS A 1 100 ? -2.836 5.637 2.870 1.00 91.62 100 LYS A N 1
ATOM 820 C CA . LYS A 1 100 ? -1.848 5.434 1.813 1.00 91.62 100 LYS A CA 1
ATOM 821 C C . LYS A 1 100 ? -2.135 6.315 0.597 1.00 91.62 100 LYS A C 1
ATOM 823 O O . LYS A 1 100 ? -1.237 7.012 0.140 1.00 91.62 100 LYS A O 1
ATOM 828 N N . ASP A 1 101 ? -3.369 6.328 0.114 1.00 89.94 101 ASP A N 1
ATOM 829 C CA . ASP A 1 101 ? -3.749 7.064 -1.092 1.00 89.94 101 ASP A CA 1
ATOM 830 C C . ASP A 1 101 ? -3.760 8.575 -0.855 1.00 89.94 101 ASP A C 1
ATOM 832 O O . ASP A 1 101 ? -3.363 9.349 -1.726 1.00 89.94 101 ASP A O 1
ATOM 836 N N . LYS A 1 102 ? -4.189 9.010 0.335 1.00 92.56 102 LYS A N 1
ATOM 837 C CA . LYS A 1 102 ? -4.298 10.436 0.655 1.00 92.56 102 LYS A CA 1
ATOM 838 C C . LYS A 1 102 ? -2.962 11.074 1.036 1.00 92.56 102 LYS A C 1
ATOM 840 O O . LYS A 1 102 ? -2.751 12.243 0.721 1.00 92.56 102 LYS A O 1
ATOM 845 N N . PHE A 1 103 ? -2.081 10.343 1.722 1.00 92.44 103 PHE A N 1
ATOM 846 C CA . PHE A 1 103 ? -0.877 10.921 2.336 1.00 92.44 103 PHE A CA 1
ATOM 847 C C . PHE A 1 103 ? 0.432 10.220 1.972 1.00 92.44 103 PHE A C 1
ATOM 849 O O . PHE A 1 103 ? 1.493 10.791 2.209 1.00 92.44 103 PHE A O 1
ATOM 856 N N . ASN A 1 104 ? 0.371 9.006 1.418 1.00 87.12 104 ASN A N 1
ATOM 857 C CA . ASN A 1 104 ? 1.522 8.180 1.045 1.00 87.12 104 ASN A CA 1
ATOM 858 C C . ASN A 1 104 ? 2.648 8.143 2.107 1.00 87.12 104 ASN A C 1
ATOM 860 O O . ASN A 1 104 ? 3.805 8.422 1.777 1.00 87.12 104 ASN A O 1
ATOM 864 N N . PRO A 1 105 ? 2.344 7.853 3.390 1.00 92.75 105 PRO A N 1
ATOM 865 C CA . PRO A 1 105 ? 3.382 7.786 4.407 1.00 92.75 105 PRO A CA 1
ATOM 866 C C . PRO A 1 105 ? 4.225 6.511 4.240 1.00 92.75 105 PRO A C 1
ATOM 868 O O . PRO A 1 105 ? 3.773 5.554 3.612 1.00 92.75 105 PRO A O 1
ATOM 871 N N . PRO A 1 106 ? 5.434 6.454 4.825 1.00 88.31 106 PRO A N 1
ATOM 872 C CA . PRO A 1 106 ? 6.256 5.241 4.814 1.00 88.31 106 PRO A CA 1
ATOM 873 C C . PRO A 1 106 ? 5.692 4.137 5.725 1.00 88.31 106 PRO A C 1
ATOM 875 O O . PRO A 1 106 ? 5.942 2.948 5.507 1.00 88.31 106 PRO A O 1
ATOM 878 N N . ASP A 1 107 ? 4.929 4.515 6.750 1.00 95.00 107 ASP A N 1
ATOM 879 C CA . ASP A 1 107 ? 4.396 3.616 7.763 1.00 95.00 107 ASP A CA 1
ATOM 880 C C . ASP A 1 107 ? 3.092 4.122 8.413 1.00 95.00 107 ASP A C 1
ATOM 882 O O . ASP A 1 107 ? 2.692 5.281 8.283 1.00 95.00 107 ASP A O 1
ATOM 886 N N . ILE A 1 108 ? 2.400 3.199 9.089 1.00 97.69 108 ILE A N 1
ATOM 887 C CA . ILE A 1 108 ? 1.232 3.439 9.946 1.00 97.69 108 ILE A CA 1
ATOM 888 C C . ILE A 1 108 ? 1.446 2.694 11.262 1.00 97.69 108 ILE A C 1
ATOM 890 O O . ILE A 1 108 ? 1.908 1.554 11.265 1.00 97.69 108 ILE A O 1
ATOM 894 N N . TYR A 1 109 ? 1.070 3.309 12.378 1.00 97.50 109 TYR A N 1
ATOM 895 C CA . TYR A 1 109 ? 1.218 2.743 13.718 1.00 97.50 109 TYR A CA 1
ATOM 896 C C . TYR A 1 109 ? -0.134 2.399 14.351 1.00 97.50 109 TYR A C 1
ATOM 898 O O . TYR A 1 109 ? -1.195 2.809 13.883 1.00 97.50 109 TYR A O 1
ATOM 906 N N . THR A 1 110 ? -0.111 1.623 15.427 1.00 96.56 110 THR A N 1
ATOM 907 C CA . THR A 1 110 ? -1.252 1.451 16.333 1.00 96.56 110 THR A CA 1
ATOM 908 C C . THR A 1 110 ? -0.760 0.978 17.694 1.00 96.56 110 THR A C 1
ATOM 910 O O . THR A 1 110 ? 0.288 0.343 17.795 1.00 96.56 110 THR A O 1
ATOM 913 N N . GLY A 1 111 ? -1.533 1.252 18.743 1.00 94.62 111 GLY A N 1
ATOM 914 C CA . GLY A 1 111 ? -1.345 0.643 20.058 1.00 94.62 111 GLY A CA 1
ATOM 915 C C . GLY A 1 111 ? -2.310 -0.523 20.269 1.00 94.62 111 GLY A C 1
ATOM 916 O O . GLY A 1 111 ? -3.457 -0.475 19.817 1.00 94.62 111 GLY A O 1
ATOM 917 N N . VAL A 1 112 ? -1.876 -1.561 20.981 1.00 93.50 112 VAL A N 1
ATOM 918 C CA . VAL A 1 112 ? -2.753 -2.620 21.493 1.00 93.50 112 VAL A CA 1
ATOM 919 C C . VAL A 1 112 ? -2.556 -2.795 22.995 1.00 93.50 112 VAL A C 1
ATOM 921 O O . VAL A 1 112 ? -1.438 -2.880 23.494 1.00 93.50 112 VAL A O 1
ATOM 924 N N . ALA A 1 113 ? -3.656 -2.839 23.745 1.00 90.88 113 ALA A N 1
ATOM 925 C CA . ALA A 1 113 ? -3.591 -3.109 25.175 1.00 90.88 113 ALA A CA 1
ATOM 926 C C . ALA A 1 113 ? -3.065 -4.540 25.435 1.00 90.88 113 ALA A C 1
ATOM 928 O O . ALA A 1 113 ? -3.528 -5.478 24.771 1.00 90.88 113 ALA A O 1
ATOM 929 N N . PRO A 1 114 ? -2.166 -4.740 26.417 1.00 87.06 114 PRO A N 1
ATOM 930 C CA . PRO A 1 114 ? -1.699 -6.061 26.815 1.00 87.06 114 PRO A CA 1
ATOM 931 C C . PRO A 1 114 ? -2.870 -7.008 27.099 1.00 87.06 114 PRO A C 1
ATOM 933 O O . PRO A 1 114 ? -3.816 -6.663 27.807 1.00 87.06 114 PRO A O 1
ATOM 936 N N . GLY A 1 115 ? -2.819 -8.212 26.527 1.00 84.94 115 GLY A N 1
ATOM 937 C CA . GLY A 1 115 ? -3.879 -9.219 26.649 1.00 84.94 115 GLY A CA 1
ATOM 938 C C . GLY A 1 115 ? -5.008 -9.114 25.616 1.00 84.94 115 GLY A C 1
ATOM 939 O O . GLY A 1 115 ? -5.771 -10.072 25.473 1.00 84.94 115 GLY A O 1
ATOM 940 N N . ASN A 1 116 ? -5.093 -8.036 24.824 1.00 88.62 116 ASN A N 1
ATOM 941 C CA . ASN A 1 116 ? -6.037 -7.940 23.704 1.00 88.62 116 ASN A CA 1
ATOM 942 C C . ASN A 1 116 ? -5.513 -8.681 22.458 1.00 88.62 116 ASN A C 1
ATOM 944 O O . ASN A 1 116 ? -5.250 -8.105 21.399 1.00 88.62 116 ASN A O 1
ATOM 948 N N . ASN A 1 117 ? -5.381 -10.003 22.588 1.00 89.06 117 ASN A N 1
ATOM 949 C CA . ASN A 1 117 ? -4.859 -10.875 21.534 1.00 89.06 117 ASN A CA 1
ATOM 950 C C . ASN A 1 117 ? -5.733 -10.872 20.273 1.00 89.06 117 ASN A C 1
ATOM 952 O O . ASN A 1 117 ? -5.232 -11.120 19.182 1.00 89.06 117 ASN A O 1
ATOM 956 N N . ILE A 1 118 ? -7.032 -10.582 20.400 1.00 89.12 118 ILE A N 1
ATOM 957 C CA . ILE A 1 118 ? -7.943 -10.507 19.251 1.00 89.12 118 ILE A CA 1
ATOM 958 C C . ILE A 1 118 ? -7.549 -9.334 18.347 1.00 89.12 118 ILE A C 1
ATOM 960 O O . ILE A 1 118 ? -7.376 -9.532 17.145 1.00 89.12 118 ILE A O 1
ATOM 964 N N . ALA A 1 119 ? -7.362 -8.139 18.919 1.00 91.19 119 ALA A N 1
ATOM 965 C CA . ALA A 1 119 ? -6.920 -6.969 18.162 1.00 91.19 119 ALA A CA 1
ATOM 966 C C . ALA A 1 119 ? -5.502 -7.164 17.611 1.00 91.19 119 ALA A C 1
ATOM 968 O O . ALA A 1 119 ? -5.280 -6.944 16.424 1.00 91.19 119 ALA A O 1
ATOM 969 N N . LYS A 1 120 ? -4.573 -7.674 18.432 1.00 94.06 120 LYS A N 1
ATOM 970 C CA . LYS A 1 120 ? -3.193 -7.955 18.005 1.00 94.06 120 LYS A CA 1
ATOM 971 C C . LYS A 1 120 ? -3.151 -8.891 16.794 1.00 94.06 120 LYS A C 1
ATOM 973 O O . LYS A 1 120 ? -2.553 -8.553 15.778 1.00 94.06 120 LYS A O 1
ATOM 978 N N . ASN A 1 121 ? -3.863 -10.018 16.855 1.00 94.56 121 ASN A N 1
ATOM 979 C CA . ASN A 1 121 ? -3.933 -10.973 15.747 1.00 94.56 121 ASN A CA 1
ATOM 980 C C . ASN A 1 121 ? -4.569 -10.365 14.492 1.00 94.56 121 ASN A C 1
ATOM 982 O O . ASN A 1 121 ? -4.119 -10.645 13.382 1.00 94.56 121 ASN A O 1
ATOM 986 N N . LEU A 1 122 ? -5.601 -9.529 14.651 1.00 95.12 122 LEU A N 1
ATOM 987 C CA . LEU A 1 122 ? -6.211 -8.822 13.529 1.00 95.12 122 LEU A CA 1
ATOM 988 C C . LEU A 1 122 ? -5.210 -7.876 12.856 1.00 95.12 122 LEU A C 1
ATOM 990 O O . LEU A 1 122 ? -5.063 -7.929 11.635 1.00 95.12 122 LEU A O 1
ATOM 994 N N . TYR A 1 123 ? -4.505 -7.054 13.632 1.00 96.75 123 TYR A N 1
ATOM 995 C CA . TYR A 1 123 ? -3.520 -6.108 13.109 1.00 96.75 123 TYR A CA 1
ATOM 996 C C . TYR A 1 123 ? -2.373 -6.848 12.410 1.00 96.75 123 TYR A C 1
ATOM 998 O O . TYR A 1 123 ? -2.045 -6.545 11.262 1.00 96.75 123 TYR A O 1
ATOM 1006 N N . CYS A 1 124 ? -1.829 -7.899 13.023 1.00 95.62 124 CYS A N 1
ATOM 1007 C CA . CYS A 1 124 ? -0.789 -8.711 12.390 1.00 95.62 124 CYS A CA 1
ATOM 1008 C C . CYS A 1 124 ? -1.270 -9.400 11.103 1.00 95.62 124 CYS A C 1
ATOM 1010 O O . CYS A 1 124 ? -0.500 -9.535 10.155 1.00 95.62 124 CYS A O 1
ATOM 1012 N N . SER A 1 125 ? -2.553 -9.774 11.007 1.00 95.00 125 SER A N 1
ATOM 1013 C CA . SER A 1 125 ? -3.114 -10.392 9.793 1.00 95.00 125 SER A CA 1
ATOM 1014 C C . SER A 1 125 ? -3.144 -9.476 8.561 1.00 95.00 125 SER A C 1
ATOM 1016 O O . SER A 1 125 ? -3.334 -9.968 7.446 1.00 95.00 125 SER A O 1
ATOM 1018 N N . VAL A 1 126 ? -2.969 -8.163 8.751 1.00 94.75 126 VAL A N 1
ATOM 1019 C CA . VAL A 1 126 ? -2.847 -7.169 7.669 1.00 94.75 126 VAL A CA 1
ATOM 1020 C C . VAL A 1 126 ? -1.426 -6.598 7.550 1.00 94.75 126 VAL A C 1
ATOM 1022 O O . VAL A 1 126 ? -1.212 -5.641 6.815 1.00 94.75 126 VAL A O 1
ATOM 1025 N N . GLY A 1 127 ? -0.447 -7.200 8.237 1.00 94.81 127 GLY A N 1
ATOM 1026 C CA . GLY A 1 127 ? 0.977 -6.881 8.092 1.00 94.81 127 GLY A CA 1
ATOM 1027 C C . GLY A 1 127 ? 1.567 -5.952 9.153 1.00 94.81 127 GLY A C 1
ATOM 1028 O O . GLY A 1 127 ? 2.710 -5.534 8.994 1.00 94.81 127 GLY A O 1
ATOM 1029 N N . PHE A 1 128 ? 0.836 -5.616 10.222 1.00 97.06 128 PHE A N 1
ATOM 1030 C CA . PHE A 1 128 ? 1.450 -4.929 11.360 1.00 97.06 128 PHE A CA 1
ATOM 1031 C C . PHE A 1 128 ? 2.425 -5.856 12.095 1.00 97.06 128 PHE A C 1
ATOM 1033 O O . PHE A 1 128 ? 2.098 -6.999 12.420 1.00 97.06 128 PHE A O 1
ATOM 1040 N N . GLU A 1 129 ? 3.594 -5.329 12.430 1.00 96.38 129 GLU A N 1
ATOM 1041 C CA . GLU A 1 129 ? 4.629 -6.013 13.200 1.00 96.38 129 GLU A CA 1
ATOM 1042 C C . GLU A 1 129 ? 4.843 -5.299 14.539 1.00 96.38 129 GLU A C 1
ATOM 1044 O O . GLU A 1 129 ? 4.720 -4.077 14.633 1.00 96.38 129 GLU A O 1
ATOM 1049 N N . GLU A 1 130 ? 5.157 -6.054 15.591 1.00 95.56 130 GLU A N 1
ATOM 1050 C CA . GLU A 1 130 ? 5.484 -5.490 16.904 1.00 95.56 130 GLU A CA 1
ATOM 1051 C C . GLU A 1 130 ? 6.783 -4.681 16.827 1.00 95.56 130 GLU A C 1
ATOM 1053 O O . GLU A 1 130 ? 7.795 -5.170 16.321 1.00 95.56 130 GLU A O 1
ATOM 1058 N N . THR A 1 131 ? 6.787 -3.460 17.367 1.00 95.31 131 THR A N 1
ATOM 1059 C CA . THR A 1 131 ? 8.015 -2.644 17.430 1.00 95.31 131 THR A CA 1
ATOM 1060 C C . THR A 1 131 ? 8.877 -2.989 18.645 1.00 95.31 131 THR A C 1
ATOM 1062 O O . THR A 1 131 ? 10.052 -2.628 18.701 1.00 95.31 131 THR A O 1
ATOM 1065 N N . GLY A 1 132 ? 8.297 -3.697 19.622 1.00 93.69 132 GLY A N 1
ATOM 1066 C CA . GLY A 1 132 ? 8.898 -3.977 20.927 1.00 93.69 132 GLY A CA 1
ATOM 1067 C C . GLY A 1 132 ? 8.781 -2.818 21.923 1.00 93.69 132 GLY A C 1
ATOM 1068 O O . GLY A 1 132 ? 9.245 -2.947 23.057 1.00 93.69 132 GLY A O 1
ATOM 1069 N N . LEU A 1 133 ? 8.167 -1.697 21.531 1.00 94.06 133 LEU A N 1
ATOM 1070 C CA . LEU A 1 133 ? 7.919 -0.557 22.409 1.00 94.06 133 LEU A CA 1
ATOM 1071 C C . LEU A 1 133 ? 6.563 -0.687 23.110 1.00 94.06 133 LEU A C 1
ATOM 1073 O O . LEU A 1 133 ? 5.601 -1.227 22.566 1.00 94.06 133 LEU A O 1
ATOM 1077 N N . ILE A 1 134 ? 6.495 -0.162 24.334 1.00 91.88 134 ILE A N 1
ATOM 1078 C CA . ILE A 1 134 ? 5.252 -0.006 25.090 1.00 91.88 134 ILE A CA 1
ATOM 1079 C C . ILE A 1 134 ? 5.073 1.483 25.372 1.00 91.88 134 ILE A C 1
ATOM 1081 O O . ILE A 1 134 ? 5.903 2.090 26.051 1.00 91.88 134 ILE A O 1
ATOM 1085 N N . GLU A 1 135 ? 3.984 2.068 24.886 1.00 84.62 135 GLU A N 1
ATOM 1086 C CA . GLU A 1 135 ? 3.651 3.481 25.070 1.00 84.62 135 GLU A CA 1
ATOM 1087 C C . GLU A 1 135 ? 2.285 3.614 25.744 1.00 84.62 135 GLU A C 1
ATOM 1089 O O . GLU A 1 135 ? 1.311 2.979 25.348 1.00 84.62 135 GLU A O 1
ATOM 1094 N N . CYS A 1 136 ? 2.216 4.402 26.822 1.00 84.69 136 CYS A N 1
ATOM 1095 C CA . CYS A 1 136 ? 1.000 4.571 27.631 1.00 84.69 136 CYS A CA 1
ATOM 1096 C C . CYS A 1 136 ? 0.349 3.239 28.071 1.00 84.69 136 CYS A C 1
ATOM 1098 O O . CYS A 1 136 ? -0.866 3.154 28.224 1.00 84.69 136 CYS A O 1
ATOM 1100 N N . GLY A 1 137 ? 1.164 2.198 28.280 1.00 89.00 137 GLY A N 1
ATOM 1101 C CA . GLY A 1 137 ? 0.695 0.862 28.649 1.00 89.00 137 GLY A CA 1
ATOM 1102 C C . GLY A 1 137 ? 0.142 0.030 27.488 1.00 89.00 137 GLY A C 1
ATOM 1103 O O . GLY A 1 137 ? -0.424 -1.023 27.751 1.00 89.00 137 GLY A O 1
ATOM 1104 N N . MET A 1 138 ? 0.302 0.470 26.237 1.00 91.44 138 MET A N 1
ATOM 1105 C CA . MET A 1 138 ? -0.070 -0.264 25.025 1.00 91.44 138 MET A CA 1
ATOM 1106 C C . MET A 1 138 ? 1.181 -0.725 24.271 1.00 91.44 138 MET A C 1
ATOM 1108 O O . MET A 1 138 ? 2.125 0.045 24.119 1.00 91.44 138 MET A O 1
ATOM 1112 N N . GLU A 1 139 ? 1.186 -1.967 23.793 1.00 94.94 139 GLU A N 1
ATOM 1113 C CA . GLU A 1 139 ? 2.203 -2.478 22.868 1.00 94.94 139 GLU A CA 1
ATOM 1114 C C . GLU A 1 139 ? 2.051 -1.767 21.519 1.00 94.94 139 GLU A C 1
ATOM 1116 O O . GLU A 1 139 ? 0.952 -1.715 20.962 1.00 94.94 139 GLU A O 1
ATOM 1121 N N . GLU A 1 140 ? 3.137 -1.201 21.001 1.00 96.00 140 GLU A N 1
ATOM 1122 C CA . GLU A 1 140 ? 3.139 -0.510 19.715 1.00 96.00 140 GLU A CA 1
ATOM 1123 C C . GLU A 1 140 ? 3.376 -1.500 18.567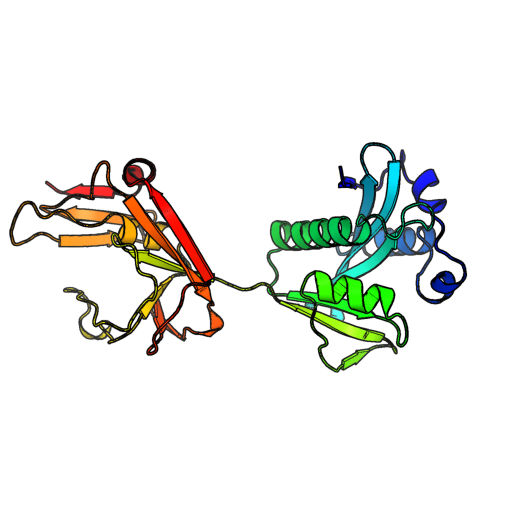 1.00 96.00 140 GLU A C 1
ATOM 1125 O O . GLU A 1 140 ? 4.268 -2.356 18.602 1.00 96.00 140 GLU A O 1
ATOM 1130 N N . LEU A 1 141 ? 2.563 -1.364 17.523 1.00 97.31 141 LEU A N 1
ATOM 1131 C CA . LEU A 1 141 ? 2.716 -2.076 16.267 1.00 97.31 141 LEU A CA 1
ATOM 1132 C C . LEU A 1 141 ? 2.902 -1.086 15.121 1.00 97.31 141 LEU A C 1
ATOM 1134 O O . LEU A 1 141 ? 2.320 -0.000 15.120 1.00 97.31 141 LEU A O 1
ATOM 1138 N N . ARG A 1 142 ? 3.657 -1.506 14.107 1.00 97.31 142 ARG A N 1
ATOM 1139 C CA . ARG A 1 142 ? 3.940 -0.734 12.898 1.00 97.31 142 ARG A CA 1
ATOM 1140 C C . ARG A 1 142 ? 3.669 -1.555 11.646 1.00 97.31 142 ARG A C 1
ATOM 1142 O O . ARG A 1 142 ? 4.160 -2.670 11.506 1.00 97.31 142 ARG A O 1
ATOM 1149 N N . LEU A 1 143 ? 2.942 -0.965 10.711 1.00 96.56 143 LEU A N 1
ATOM 1150 C CA . LEU A 1 143 ? 2.814 -1.417 9.334 1.00 96.56 143 LEU A CA 1
ATOM 1151 C C . LEU A 1 143 ? 3.724 -0.551 8.466 1.00 96.56 143 LEU A C 1
ATOM 1153 O O . LEU A 1 143 ? 3.518 0.654 8.371 1.00 96.56 143 LEU A O 1
ATOM 1157 N N . THR A 1 144 ? 4.724 -1.151 7.827 1.00 92.31 144 THR A N 1
ATOM 1158 C CA . THR A 1 144 ? 5.594 -0.448 6.875 1.00 92.31 144 THR A CA 1
ATOM 1159 C C . THR A 1 144 ? 5.129 -0.725 5.455 1.00 92.31 144 THR A C 1
ATOM 1161 O O . THR A 1 144 ? 5.000 -1.884 5.051 1.00 92.31 144 THR A O 1
ATOM 1164 N N . PHE A 1 145 ? 4.928 0.325 4.665 1.00 86.00 145 PHE A N 1
ATOM 1165 C CA . PHE A 1 145 ? 4.662 0.153 3.247 1.00 86.00 145 PHE A CA 1
ATOM 1166 C C . PHE A 1 145 ? 5.954 -0.243 2.537 1.00 86.00 145 PHE A C 1
ATOM 1168 O O . PHE A 1 145 ? 6.978 0.431 2.635 1.00 86.00 145 PHE A O 1
ATOM 1175 N N . LYS A 1 146 ? 5.921 -1.371 1.823 1.00 78.25 146 LYS A N 1
ATOM 1176 C CA . LYS A 1 146 ? 7.027 -1.739 0.941 1.00 78.25 146 LYS A CA 1
ATOM 1177 C C . LYS A 1 146 ? 7.098 -0.724 -0.196 1.00 78.25 146 LYS A C 1
ATOM 1179 O O . LYS A 1 146 ? 6.178 -0.637 -1.009 1.00 78.25 146 LYS A O 1
ATOM 1184 N N . GLU A 1 147 ? 8.196 0.015 -0.251 1.00 84.88 147 GLU A N 1
ATOM 1185 C CA . GLU A 1 147 ? 8.555 0.793 -1.427 1.00 84.88 147 GLU A CA 1
ATOM 1186 C C . GLU A 1 147 ? 9.136 -0.147 -2.483 1.00 84.88 147 GLU A C 1
ATOM 1188 O O . GLU A 1 147 ? 9.991 -0.990 -2.191 1.00 84.88 147 GLU A O 1
ATOM 1193 N N . TYR A 1 148 ? 8.665 0.003 -3.716 1.00 90.31 148 TYR A N 1
ATOM 1194 C CA . TYR A 1 148 ? 9.136 -0.797 -4.835 1.00 90.31 148 TYR A CA 1
ATOM 1195 C C . TYR A 1 148 ? 9.959 0.051 -5.790 1.00 90.31 148 TYR A C 1
ATOM 1197 O O . TYR A 1 148 ? 9.609 1.190 -6.095 1.00 90.31 148 TYR A O 1
ATOM 1205 N N . LEU A 1 149 ? 11.019 -0.556 -6.307 1.00 95.25 149 LEU A N 1
ATOM 1206 C CA . LEU A 1 149 ? 11.695 -0.110 -7.512 1.00 95.25 149 LEU A CA 1
ATOM 1207 C C . LEU A 1 149 ? 11.230 -0.957 -8.695 1.00 95.25 149 LEU A C 1
ATOM 1209 O O . LEU A 1 149 ? 10.775 -2.092 -8.540 1.00 95.25 149 LEU A O 1
ATOM 1213 N N . TYR A 1 150 ? 11.382 -0.400 -9.885 1.00 96.88 150 TYR A N 1
ATOM 1214 C CA . TYR A 1 150 ? 11.002 -1.009 -11.142 1.00 96.8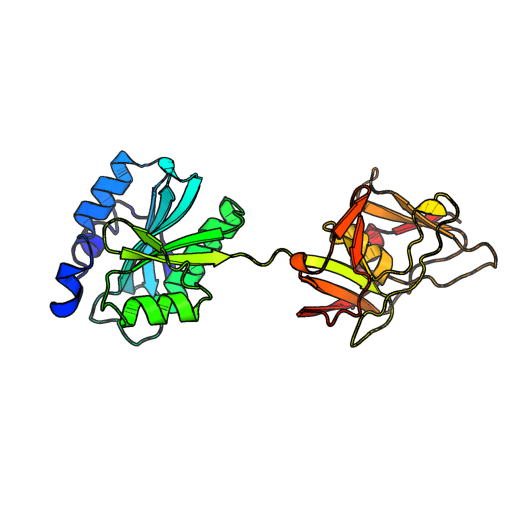8 150 TYR A CA 1
ATOM 1215 C C . TYR A 1 150 ? 12.238 -1.356 -11.966 1.00 96.88 150 TYR A C 1
ATOM 1217 O O . TYR A 1 150 ? 13.150 -0.543 -12.117 1.00 96.88 150 TYR A O 1
ATOM 1225 N N . HIS A 1 151 ? 12.238 -2.550 -12.547 1.00 97.19 151 HIS A N 1
ATOM 1226 C CA . HIS A 1 151 ? 13.162 -2.947 -13.608 1.00 97.19 151 HIS A CA 1
ATOM 1227 C C . HIS A 1 151 ? 12.356 -3.361 -14.837 1.00 97.19 151 HIS A C 1
ATOM 1229 O O . HIS A 1 151 ? 11.290 -3.959 -14.696 1.00 97.19 151 HIS A O 1
ATOM 1235 N N . GLY A 1 152 ? 12.849 -3.052 -16.034 1.00 96.88 152 GLY A N 1
ATOM 1236 C CA . GLY A 1 152 ? 12.216 -3.442 -17.290 1.00 96.88 152 GLY A CA 1
ATOM 1237 C C . GLY A 1 152 ? 13.098 -4.368 -18.104 1.00 96.88 152 GLY A C 1
ATOM 1238 O O . GLY A 1 152 ? 14.265 -4.062 -18.329 1.00 96.88 152 GLY A O 1
ATOM 1239 N N . SER A 1 153 ? 12.527 -5.465 -18.595 1.00 96.50 153 SER A N 1
ATOM 1240 C CA . SER A 1 153 ? 13.202 -6.362 -19.534 1.00 96.50 153 SER A CA 1
ATOM 1241 C C . SER A 1 153 ? 12.250 -6.803 -20.645 1.00 96.50 153 SER A C 1
ATOM 1243 O O . SER A 1 153 ? 11.084 -7.090 -20.365 1.00 96.50 153 SER A O 1
ATOM 1245 N N . PRO A 1 154 ? 12.717 -6.900 -21.902 1.00 96.38 154 PRO A N 1
ATOM 1246 C CA . PRO A 1 154 ? 11.942 -7.528 -22.969 1.00 96.38 154 PRO A CA 1
ATOM 1247 C C . PRO A 1 154 ? 11.850 -9.050 -22.817 1.00 96.38 154 PRO A C 1
ATOM 1249 O O . PRO A 1 154 ? 11.061 -9.695 -23.500 1.00 96.38 154 PRO A O 1
ATOM 1252 N N . LEU A 1 155 ? 12.664 -9.646 -21.941 1.00 95.94 155 LEU A N 1
ATOM 1253 C CA . LEU A 1 155 ? 12.681 -11.081 -21.693 1.00 95.94 155 LEU A CA 1
ATOM 1254 C C . LEU A 1 155 ? 12.057 -11.379 -20.335 1.00 95.94 155 LEU A C 1
ATOM 1256 O O . LEU A 1 155 ? 12.283 -10.657 -19.359 1.00 95.94 155 LEU A O 1
ATOM 1260 N N . LYS A 1 156 ? 11.306 -12.479 -20.272 1.00 97.38 156 LYS A N 1
ATOM 1261 C CA . LYS A 1 156 ? 10.796 -13.008 -19.012 1.00 97.38 156 LYS A CA 1
ATOM 1262 C C . LYS A 1 156 ? 11.935 -13.701 -18.283 1.00 97.38 156 LYS A C 1
ATOM 1264 O O . LYS A 1 156 ? 12.548 -14.615 -18.830 1.00 97.38 156 LYS A O 1
ATOM 1269 N N . LEU A 1 157 ? 12.204 -13.263 -17.065 1.00 96.44 157 LEU A N 1
ATOM 1270 C CA . LEU A 1 157 ? 13.281 -13.756 -16.227 1.00 96.44 157 LEU A CA 1
ATOM 1271 C C . LEU A 1 157 ? 12.685 -14.145 -14.879 1.00 96.44 157 LEU A C 1
ATOM 1273 O O . LEU A 1 157 ? 11.954 -13.364 -14.279 1.00 96.44 157 LEU A O 1
ATOM 1277 N N . ASP A 1 158 ? 13.019 -15.328 -14.376 1.00 96.06 158 ASP A N 1
ATOM 1278 C CA . ASP A 1 158 ? 12.596 -15.721 -13.024 1.00 96.06 158 ASP A CA 1
ATOM 1279 C C . ASP A 1 158 ? 13.394 -14.974 -11.942 1.00 96.06 158 ASP A C 1
ATOM 1281 O O . ASP A 1 158 ? 12.966 -14.858 -10.795 1.00 96.06 158 ASP A O 1
ATOM 1285 N N . LYS A 1 159 ? 14.564 -14.450 -12.321 1.00 96.44 159 LYS A N 1
ATOM 1286 C CA . LYS A 1 159 ? 15.485 -13.709 -11.465 1.00 96.44 159 LYS A CA 1
ATOM 1287 C C . LYS A 1 159 ? 16.325 -12.719 -12.261 1.00 96.44 159 LYS A C 1
ATOM 1289 O O . LYS A 1 159 ? 16.640 -12.955 -13.427 1.00 96.44 159 LYS A O 1
ATOM 1294 N N . LEU A 1 160 ? 16.726 -11.638 -11.605 1.00 97.12 160 LEU A N 1
ATOM 1295 C CA . LEU A 1 160 ? 17.636 -10.636 -12.143 1.00 97.12 160 LEU A CA 1
ATOM 1296 C C . LEU A 1 160 ? 19.031 -10.883 -11.571 1.00 97.12 160 LEU A C 1
ATOM 1298 O O . LEU A 1 160 ? 19.207 -10.936 -10.356 1.00 97.12 160 LEU A O 1
ATOM 1302 N N . ILE A 1 161 ? 20.014 -11.050 -12.451 1.00 95.94 161 ILE A N 1
ATOM 1303 C CA . ILE A 1 161 ? 21.411 -11.291 -12.078 1.00 95.94 161 ILE A CA 1
ATOM 1304 C C . ILE A 1 161 ? 22.212 -10.032 -12.424 1.00 95.94 161 ILE A C 1
ATOM 1306 O O . ILE A 1 161 ? 21.993 -9.480 -13.508 1.00 95.94 161 ILE A O 1
ATOM 1310 N N . PRO A 1 162 ? 23.127 -9.577 -11.546 1.00 95.12 162 PRO A N 1
ATOM 1311 C CA . PRO A 1 162 ? 24.014 -8.466 -11.840 1.00 95.12 162 PRO A CA 1
ATOM 1312 C C . PRO A 1 162 ? 24.699 -8.617 -13.195 1.00 95.12 162 PRO A C 1
ATOM 1314 O O . PRO A 1 162 ? 25.305 -9.648 -13.490 1.00 95.12 162 PRO A O 1
ATOM 1317 N N . ASN A 1 163 ? 24.603 -7.579 -14.018 1.00 89.56 163 ASN A N 1
ATOM 1318 C CA . ASN A 1 163 ? 25.297 -7.511 -15.294 1.00 89.56 163 ASN A CA 1
ATOM 1319 C C . ASN A 1 163 ? 25.826 -6.096 -15.506 1.00 89.56 163 ASN A C 1
ATOM 1321 O O . ASN A 1 163 ? 25.304 -5.131 -14.948 1.00 89.56 163 ASN A O 1
ATOM 1325 N N . ARG A 1 164 ? 26.864 -5.963 -16.327 1.00 85.69 164 ARG A N 1
ATOM 1326 C CA . ARG A 1 164 ? 27.384 -4.651 -16.685 1.00 85.69 164 ARG A CA 1
ATOM 1327 C C . ARG A 1 164 ? 26.474 -4.004 -17.725 1.00 85.69 164 ARG A C 1
ATOM 1329 O O . ARG A 1 164 ? 26.294 -4.559 -18.809 1.00 85.69 164 ARG A O 1
ATOM 1336 N N . ALA A 1 165 ? 25.905 -2.847 -17.392 1.00 77.19 165 ALA A N 1
ATOM 1337 C CA . ALA A 1 165 ? 25.226 -2.016 -18.381 1.00 77.19 165 ALA A CA 1
ATOM 1338 C C . ALA A 1 165 ? 26.236 -1.464 -19.402 1.00 77.19 165 ALA A C 1
ATOM 1340 O O . ALA A 1 165 ? 27.444 -1.450 -19.156 1.00 77.19 165 ALA A O 1
ATOM 1341 N N . TYR A 1 166 ? 25.736 -1.025 -20.552 1.00 73.00 166 TYR A N 1
ATOM 1342 C CA . TYR A 1 166 ? 26.528 -0.326 -21.555 1.00 73.00 166 TYR A CA 1
ATOM 1343 C C . TYR A 1 166 ? 25.874 1.024 -21.826 1.00 73.00 166 TYR A C 1
ATOM 1345 O O . TYR A 1 166 ? 24.741 1.069 -22.305 1.00 73.00 166 TYR A O 1
ATOM 1353 N N . ASP A 1 167 ? 26.590 2.093 -21.498 1.00 70.31 167 ASP A N 1
ATOM 1354 C CA . ASP A 1 167 ? 26.204 3.474 -21.752 1.00 70.31 167 ASP A CA 1
ATOM 1355 C C . ASP A 1 167 ? 27.396 4.187 -22.398 1.00 70.31 167 ASP A C 1
ATOM 1357 O O . ASP A 1 167 ? 28.469 4.300 -21.803 1.00 70.31 167 ASP A O 1
ATOM 1361 N N . THR A 1 168 ? 27.210 4.642 -23.636 1.00 66.56 168 THR A N 1
ATOM 1362 C CA . THR A 1 168 ? 28.236 5.341 -24.420 1.00 66.56 168 THR A CA 1
ATOM 1363 C C . THR A 1 168 ? 28.525 6.750 -23.907 1.00 66.56 168 THR A C 1
ATOM 1365 O O . THR A 1 168 ? 29.570 7.309 -24.232 1.00 66.56 168 THR A O 1
ATOM 1368 N N . GLY A 1 169 ? 27.607 7.347 -23.143 1.00 64.62 169 GLY A N 1
ATOM 1369 C CA . GLY A 1 169 ? 27.746 8.682 -22.564 1.00 64.62 169 GLY A CA 1
ATOM 1370 C C . GLY A 1 169 ? 28.300 8.685 -21.139 1.00 64.62 169 GLY A C 1
ATOM 1371 O O . GLY A 1 169 ? 28.739 9.737 -20.672 1.00 64.62 169 GLY A O 1
ATOM 1372 N N . PHE A 1 170 ? 28.297 7.540 -20.443 1.00 67.31 170 PHE A N 1
ATOM 1373 C CA . PHE A 1 170 ? 28.686 7.472 -19.032 1.00 67.31 170 PHE A CA 1
ATOM 1374 C C . PHE A 1 170 ? 29.248 6.101 -18.602 1.00 67.31 170 PHE A C 1
ATOM 1376 O O . PHE A 1 170 ? 28.658 5.365 -17.806 1.00 67.31 170 PHE A O 1
ATOM 1383 N N . GLU A 1 171 ? 30.446 5.762 -19.090 1.00 64.88 171 GLU A N 1
ATOM 1384 C CA . GLU A 1 171 ? 31.111 4.483 -18.782 1.00 64.88 171 GLU A CA 1
ATOM 1385 C C . GLU A 1 171 ? 31.392 4.272 -17.280 1.00 64.88 171 GLU A C 1
ATOM 1387 O O . GLU A 1 171 ? 31.310 3.142 -16.789 1.00 64.88 171 GLU A O 1
ATOM 1392 N N . GLU A 1 172 ? 31.684 5.337 -16.524 1.00 63.78 172 GLU A N 1
ATOM 1393 C CA . GLU A 1 172 ? 31.949 5.255 -15.077 1.00 63.78 172 GLU A CA 1
ATOM 1394 C C . GLU A 1 172 ? 30.709 4.821 -14.269 1.00 63.78 172 GLU A C 1
ATOM 1396 O O . GLU A 1 172 ? 30.844 4.206 -13.209 1.00 63.78 172 GLU A O 1
ATOM 1401 N N . GLY A 1 173 ? 29.494 5.052 -14.786 1.00 67.94 173 GLY A N 1
ATOM 1402 C CA . GLY A 1 173 ? 28.234 4.605 -14.176 1.00 67.94 173 GLY A CA 1
ATOM 1403 C C . GLY A 1 173 ? 27.839 3.157 -14.491 1.00 67.94 173 GLY A C 1
ATOM 1404 O O . GLY A 1 173 ? 26.904 2.621 -13.884 1.00 67.94 173 GLY A O 1
ATOM 1405 N N . CYS A 1 174 ? 28.553 2.491 -15.403 1.00 78.38 174 CYS A N 1
ATOM 1406 C CA . CYS A 1 174 ? 28.285 1.121 -15.850 1.00 78.38 174 CYS A CA 1
ATOM 1407 C C . CYS A 1 174 ? 28.868 0.075 -14.881 1.00 78.38 174 CYS A C 1
ATOM 1409 O O . CYS A 1 174 ? 29.829 -0.648 -15.176 1.00 78.38 174 CYS A O 1
ATOM 1411 N N . GLN A 1 175 ? 28.294 0.022 -13.684 1.00 84.12 175 GLN A N 1
ATOM 1412 C CA . GLN A 1 175 ? 28.580 -0.955 -12.637 1.00 84.12 175 GLN A CA 1
ATOM 1413 C C . GLN A 1 175 ? 28.080 -2.367 -13.013 1.00 84.12 175 GLN A C 1
ATOM 1415 O O . GLN A 1 175 ? 27.175 -2.541 -13.824 1.00 84.12 175 GLN A O 1
ATOM 1420 N N . CYS A 1 176 ? 28.673 -3.413 -12.433 1.00 91.12 176 CYS A N 1
ATOM 1421 C CA . CYS A 1 176 ? 28.127 -4.767 -12.556 1.00 91.12 176 CYS A CA 1
ATOM 1422 C C . CYS A 1 176 ? 27.052 -4.958 -11.480 1.00 91.12 176 CYS A C 1
ATOM 1424 O O . CYS A 1 176 ? 27.380 -5.255 -10.332 1.00 91.12 176 CYS A O 1
ATOM 1426 N N . ALA A 1 177 ? 25.790 -4.712 -11.830 1.00 94.12 177 ALA A N 1
ATOM 1427 C CA . ALA A 1 177 ? 24.683 -4.670 -10.878 1.00 94.12 177 ALA A CA 1
ATOM 1428 C C . ALA A 1 177 ? 23.341 -5.008 -11.544 1.00 94.12 177 ALA A C 1
ATOM 1430 O O . ALA A 1 177 ? 23.202 -4.993 -12.767 1.00 94.12 177 ALA A O 1
ATOM 1431 N N . VAL A 1 178 ? 22.332 -5.314 -10.733 1.00 95.88 178 VAL A N 1
ATOM 1432 C CA . VAL A 1 178 ? 20.927 -5.202 -11.127 1.00 95.88 178 VAL A CA 1
ATOM 1433 C C . VAL A 1 178 ? 20.533 -3.738 -10.990 1.00 95.88 178 VAL A C 1
ATOM 1435 O O . VAL A 1 178 ? 20.691 -3.148 -9.924 1.00 95.88 178 VAL A O 1
ATOM 1438 N N . TYR A 1 179 ? 20.005 -3.168 -12.065 1.00 94.56 179 TYR A N 1
ATOM 1439 C CA . TYR A 1 179 ? 19.577 -1.775 -12.125 1.00 94.56 179 TYR A CA 1
ATOM 1440 C C . TYR A 1 179 ? 18.073 -1.665 -11.921 1.00 94.56 179 TYR A C 1
ATOM 1442 O O . TYR A 1 179 ? 17.316 -2.458 -12.480 1.00 94.56 179 TYR A O 1
ATOM 1450 N N . ALA A 1 180 ? 17.633 -0.670 -11.165 1.00 95.94 180 ALA A N 1
ATOM 1451 C CA . ALA A 1 180 ? 16.221 -0.382 -10.965 1.00 95.94 180 ALA A CA 1
ATOM 1452 C C . ALA A 1 180 ? 15.985 1.124 -10.806 1.00 95.94 180 ALA A C 1
ATOM 1454 O O . ALA A 1 180 ? 16.926 1.912 -10.691 1.00 95.94 180 ALA A O 1
ATOM 1455 N N . THR A 1 181 ? 14.721 1.532 -10.812 1.00 94.00 181 THR A N 1
ATOM 1456 C CA . THR A 1 181 ? 14.331 2.938 -10.689 1.00 94.00 181 THR A CA 1
ATOM 1457 C C . THR A 1 181 ? 12.991 3.111 -9.986 1.00 94.00 181 THR A C 1
ATOM 1459 O O . THR A 1 181 ? 12.139 2.233 -10.037 1.00 94.00 181 THR A O 1
ATOM 1462 N N . GLU A 1 182 ? 12.768 4.264 -9.366 1.00 91.81 182 GLU A N 1
ATOM 1463 C CA . GLU A 1 182 ? 11.449 4.661 -8.857 1.00 91.81 182 GLU A CA 1
ATOM 1464 C C . GLU A 1 182 ? 10.491 5.055 -9.995 1.00 91.81 182 GLU A C 1
ATOM 1466 O O . GLU A 1 182 ? 9.271 5.016 -9.832 1.00 91.81 182 GLU A O 1
ATOM 1471 N N . ASN A 1 183 ? 11.026 5.386 -11.177 1.00 90.94 183 ASN A N 1
ATOM 1472 C CA . ASN A 1 183 ? 10.231 5.819 -12.316 1.00 90.94 183 ASN A CA 1
ATOM 1473 C C . ASN A 1 183 ? 9.694 4.629 -13.124 1.00 90.94 183 ASN A C 1
ATOM 1475 O O . ASN A 1 183 ? 10.397 3.995 -13.918 1.00 90.94 183 ASN A O 1
ATOM 1479 N N . ARG A 1 184 ? 8.399 4.357 -12.958 1.00 92.44 184 ARG A N 1
ATOM 1480 C CA . ARG A 1 184 ? 7.718 3.255 -13.640 1.00 92.44 184 ARG A CA 1
ATOM 1481 C C . ARG A 1 184 ? 7.758 3.369 -15.168 1.00 92.44 184 ARG A C 1
ATOM 1483 O O . ARG A 1 184 ? 7.969 2.352 -15.823 1.00 92.44 184 ARG A O 1
ATOM 1490 N N . ASN A 1 185 ? 7.565 4.560 -15.735 1.00 93.00 185 ASN A N 1
ATOM 1491 C CA . ASN A 1 185 ? 7.565 4.754 -17.190 1.00 93.00 185 ASN A CA 1
ATOM 1492 C C . ASN A 1 185 ? 8.957 4.522 -17.774 1.00 93.00 185 ASN A C 1
ATOM 1494 O O . ASN A 1 185 ? 9.097 3.800 -18.760 1.00 93.00 185 ASN A O 1
ATOM 1498 N N . MET A 1 186 ? 9.990 5.020 -17.094 1.00 92.88 186 MET A N 1
ATOM 1499 C CA . MET A 1 186 ? 11.377 4.766 -17.470 1.00 92.88 186 MET A CA 1
ATOM 1500 C C . MET A 1 186 ? 11.682 3.259 -17.496 1.00 92.88 186 MET A C 1
ATOM 1502 O O . MET A 1 186 ? 12.257 2.756 -18.460 1.00 92.88 186 MET A O 1
ATOM 1506 N N . ALA A 1 187 ? 11.247 2.508 -16.479 1.00 95.25 187 ALA A N 1
ATOM 1507 C CA . ALA A 1 187 ? 11.390 1.052 -16.473 1.00 95.25 187 ALA A CA 1
ATOM 1508 C C . ALA A 1 187 ? 10.580 0.377 -17.596 1.00 95.25 187 ALA A C 1
ATOM 1510 O O . ALA A 1 187 ? 11.088 -0.536 -18.246 1.00 95.25 187 ALA A O 1
ATOM 1511 N N . ILE A 1 188 ? 9.357 0.837 -17.882 1.00 95.75 188 ILE A N 1
ATOM 1512 C CA . ILE A 1 188 ? 8.553 0.327 -19.004 1.00 95.75 188 ILE A CA 1
ATOM 1513 C C . ILE A 1 188 ? 9.307 0.480 -20.321 1.00 95.75 188 ILE A C 1
ATOM 1515 O O . ILE A 1 188 ? 9.413 -0.502 -21.049 1.00 95.75 188 ILE A O 1
ATOM 1519 N N . CYS A 1 189 ? 9.904 1.638 -20.595 1.00 94.75 189 CYS A N 1
ATOM 1520 C CA . CYS A 1 189 ? 10.696 1.875 -21.802 1.00 94.75 189 CYS A CA 1
ATOM 1521 C C . CYS A 1 189 ? 11.797 0.818 -22.016 1.00 94.75 189 CYS A C 1
ATOM 1523 O O . CYS A 1 189 ? 11.980 0.324 -23.130 1.00 94.75 189 CYS A O 1
ATOM 1525 N N . PHE A 1 190 ? 12.489 0.389 -20.953 1.00 94.31 190 PHE A N 1
ATOM 1526 C CA . PHE A 1 190 ? 13.484 -0.689 -21.049 1.00 94.31 190 PHE A CA 1
ATOM 1527 C C . PHE A 1 190 ? 12.867 -2.064 -21.344 1.00 94.31 190 PHE A C 1
ATOM 1529 O O . PHE A 1 190 ? 13.507 -2.893 -21.998 1.00 94.31 190 PHE A O 1
ATOM 1536 N N . SER A 1 191 ? 11.618 -2.294 -20.933 1.00 96.88 191 SER A N 1
ATOM 1537 C CA . SER A 1 191 ? 10.890 -3.539 -21.198 1.00 96.88 191 SER A CA 1
ATOM 1538 C C . SER A 1 191 ? 10.372 -3.682 -22.633 1.00 96.88 191 SER A C 1
ATOM 1540 O O . SER A 1 191 ? 10.056 -4.794 -23.048 1.00 96.88 191 SER A O 1
ATOM 1542 N N . LEU A 1 192 ? 10.337 -2.598 -23.420 1.00 96.25 192 LEU A N 1
ATOM 1543 C CA . LEU A 1 192 ? 9.808 -2.614 -24.794 1.00 96.25 192 LEU A CA 1
ATOM 1544 C C . LEU A 1 192 ? 10.737 -3.306 -25.804 1.00 96.25 192 LEU A C 1
ATOM 1546 O O . LEU A 1 192 ? 10.351 -3.557 -26.944 1.00 96.25 192 LEU A O 1
ATOM 1550 N N . GLY A 1 193 ? 11.966 -3.631 -25.396 1.00 93.00 193 GLY A N 1
ATOM 1551 C CA . GLY A 1 193 ? 12.961 -4.259 -26.261 1.00 93.00 193 GLY A CA 1
ATOM 1552 C C . GLY A 1 193 ? 13.596 -3.294 -27.256 1.00 93.00 193 GLY A C 1
ATOM 1553 O O . GLY A 1 193 ? 13.476 -2.078 -27.132 1.00 93.00 193 GLY A O 1
ATOM 1554 N N . CYS A 1 194 ? 14.369 -3.848 -28.187 1.00 93.25 194 CYS A N 1
ATOM 1555 C CA . CYS A 1 194 ? 15.069 -3.106 -29.230 1.00 93.25 194 CYS A CA 1
ATOM 1556 C C . CYS A 1 194 ? 15.344 -4.044 -30.404 1.00 93.25 194 CYS A C 1
ATOM 1558 O O . CYS A 1 194 ? 16.206 -4.921 -30.310 1.00 93.25 194 CYS A O 1
ATOM 1560 N N . ILE A 1 195 ? 14.597 -3.881 -31.488 1.00 94.50 195 ILE A N 1
ATOM 1561 C CA . ILE A 1 195 ? 14.826 -4.578 -32.749 1.00 94.50 195 ILE A CA 1
ATOM 1562 C C . ILE A 1 195 ? 15.706 -3.673 -33.605 1.00 94.50 195 ILE A C 1
ATOM 1564 O O . ILE A 1 195 ? 15.325 -2.552 -33.933 1.00 94.50 195 ILE A O 1
ATOM 1568 N N . LYS A 1 196 ? 16.922 -4.137 -33.897 1.00 92.69 196 LYS A N 1
ATOM 1569 C CA . LYS A 1 196 ? 17.922 -3.366 -34.642 1.00 92.69 196 LYS A CA 1
ATOM 1570 C C . LYS A 1 196 ? 17.625 -3.413 -36.137 1.00 92.69 196 LYS A C 1
ATOM 1572 O O . LYS A 1 196 ? 17.428 -4.498 -36.678 1.00 92.69 196 LYS A O 1
ATOM 1577 N N . GLU A 1 197 ? 17.686 -2.262 -36.797 1.00 89.94 197 GLU A N 1
ATOM 1578 C CA . GLU A 1 197 ? 17.604 -2.165 -38.260 1.00 89.94 197 GLU A CA 1
ATOM 1579 C C . GLU A 1 197 ? 18.985 -1.971 -38.903 1.00 89.94 197 GLU A C 1
ATOM 1581 O O . GLU A 1 197 ? 19.213 -2.417 -40.027 1.00 89.94 197 GLU A O 1
ATOM 1586 N N . LYS A 1 198 ? 19.921 -1.327 -38.189 1.00 88.56 198 LYS A N 1
ATOM 1587 C CA . LYS A 1 198 ? 21.321 -1.132 -38.608 1.00 88.56 198 LYS A CA 1
ATOM 1588 C C . LYS A 1 198 ? 22.285 -1.418 -37.450 1.00 88.56 198 LYS A C 1
ATOM 1590 O O . LYS A 1 198 ? 21.881 -1.480 -36.288 1.00 88.56 198 LYS A O 1
ATOM 1595 N N . ASP A 1 199 ? 23.574 -1.557 -37.759 1.00 85.06 199 ASP A N 1
ATOM 1596 C CA . ASP A 1 199 ? 24.613 -1.892 -36.769 1.00 85.06 199 ASP A CA 1
ATOM 1597 C C . ASP A 1 199 ? 24.814 -0.804 -35.700 1.00 85.06 199 ASP A C 1
ATOM 1599 O O . ASP A 1 199 ? 25.135 -1.114 -34.553 1.00 85.06 199 ASP A O 1
ATOM 1603 N N . ASN A 1 200 ? 24.561 0.461 -36.047 1.00 86.56 200 ASN A N 1
ATOM 1604 C CA . ASN A 1 200 ? 24.619 1.623 -35.154 1.00 86.56 200 ASN A CA 1
ATOM 1605 C C . ASN A 1 200 ? 23.266 1.929 -34.479 1.00 86.56 200 ASN A C 1
ATOM 1607 O O . ASN A 1 200 ? 22.892 3.090 -34.311 1.00 86.56 200 ASN A O 1
ATOM 1611 N N . ALA A 1 201 ? 22.503 0.883 -34.160 1.00 88.69 201 ALA A N 1
ATOM 1612 C CA . ALA A 1 201 ? 21.260 0.990 -33.410 1.00 88.69 201 ALA A CA 1
ATOM 1613 C C . ALA A 1 201 ? 21.518 1.472 -31.977 1.00 88.69 201 ALA A C 1
ATOM 1615 O O . ALA A 1 201 ? 22.262 0.834 -31.228 1.00 88.69 201 ALA A O 1
ATOM 1616 N N . GLU A 1 202 ? 20.844 2.547 -31.582 1.00 88.50 202 GLU A N 1
ATOM 1617 C CA . GLU A 1 202 ? 21.005 3.193 -30.280 1.00 88.50 202 GLU A CA 1
ATOM 1618 C C . GLU A 1 202 ? 19.644 3.469 -29.641 1.00 88.50 202 GLU A C 1
ATOM 1620 O O . GLU A 1 202 ? 18.654 3.740 -30.324 1.00 88.50 202 GLU A O 1
ATOM 1625 N N . ARG A 1 203 ? 19.606 3.399 -28.308 1.00 90.69 203 ARG A N 1
ATOM 1626 C CA . ARG A 1 203 ? 18.449 3.793 -27.506 1.00 90.69 203 ARG A CA 1
ATOM 1627 C C . ARG A 1 203 ? 18.892 4.789 -26.455 1.00 90.69 203 ARG A C 1
ATOM 1629 O O . ARG A 1 203 ? 19.805 4.480 -25.692 1.00 90.69 203 ARG A O 1
ATOM 1636 N N . THR A 1 204 ? 18.204 5.916 -26.385 1.00 89.31 204 THR A N 1
ATOM 1637 C CA . THR A 1 204 ? 18.544 6.999 -25.463 1.00 89.31 204 THR A CA 1
ATOM 1638 C C . THR A 1 204 ? 17.337 7.334 -24.610 1.00 89.31 204 THR A C 1
ATOM 1640 O O . THR A 1 204 ? 16.270 7.658 -25.132 1.00 89.31 204 THR A O 1
ATOM 1643 N N . MET A 1 205 ? 17.507 7.254 -23.291 1.00 87.44 205 MET A N 1
ATOM 1644 C CA . MET A 1 205 ? 16.486 7.697 -22.350 1.00 87.44 205 MET A CA 1
ATOM 1645 C C . MET A 1 205 ? 16.522 9.219 -22.242 1.00 87.44 205 MET A C 1
ATOM 1647 O O . MET A 1 205 ? 17.593 9.787 -22.040 1.00 87.44 205 MET A O 1
ATOM 1651 N N . MET A 1 206 ? 15.359 9.861 -22.312 1.00 80.69 206 MET A N 1
ATOM 1652 C CA . MET A 1 206 ? 15.193 11.299 -22.109 1.00 80.69 206 MET A CA 1
ATOM 1653 C C . MET A 1 206 ? 14.241 11.570 -20.936 1.00 80.69 206 MET A C 1
ATOM 1655 O O . MET A 1 206 ? 13.042 11.796 -21.148 1.00 80.69 206 MET A O 1
ATOM 1659 N N . PRO A 1 207 ? 14.741 11.542 -19.688 1.00 69.56 207 PRO A N 1
ATOM 1660 C CA . PRO A 1 207 ? 13.921 11.797 -18.504 1.00 69.56 207 PRO A CA 1
ATOM 1661 C C . PRO A 1 207 ? 13.291 13.196 -18.523 1.00 69.56 207 PRO A C 1
ATOM 1663 O O . PRO A 1 207 ? 12.110 13.360 -18.220 1.00 69.56 207 PRO A O 1
ATOM 1666 N N . GLU A 1 208 ? 14.043 14.212 -18.953 1.00 69.75 208 GLU A N 1
ATOM 1667 C CA . GLU A 1 208 ? 13.596 15.610 -18.989 1.00 69.75 208 GLU A CA 1
ATOM 1668 C C . GLU A 1 208 ? 12.481 15.908 -20.013 1.00 69.75 208 GLU A C 1
ATOM 1670 O O . GLU A 1 208 ? 11.862 16.970 -19.943 1.00 69.75 208 GLU A O 1
ATOM 1675 N N . TYR A 1 209 ? 12.166 14.969 -20.915 1.00 61.97 209 TYR A N 1
ATOM 1676 C CA . TYR A 1 209 ? 11.106 15.093 -21.928 1.00 61.97 209 TYR A CA 1
ATOM 1677 C C . TYR A 1 209 ? 9.948 14.104 -21.710 1.00 61.97 209 TYR A C 1
ATOM 1679 O O . TYR A 1 209 ? 9.316 13.637 -22.661 1.00 61.97 209 TYR A O 1
ATOM 1687 N N . GLY A 1 210 ? 9.638 13.808 -20.444 1.00 63.50 210 GLY A N 1
ATOM 1688 C CA . GLY A 1 210 ? 8.487 12.986 -20.059 1.00 63.50 210 GLY A CA 1
ATOM 1689 C C . GLY A 1 210 ? 8.759 11.483 -20.094 1.00 63.50 210 GLY A C 1
ATOM 1690 O O . GLY A 1 210 ? 7.876 10.723 -20.486 1.00 63.50 210 GLY A O 1
ATOM 1691 N N . ASP A 1 211 ? 9.968 11.069 -19.699 1.00 81.94 211 ASP A N 1
ATOM 1692 C CA . ASP A 1 211 ? 10.390 9.662 -19.591 1.00 81.94 211 ASP A CA 1
ATOM 1693 C C . ASP A 1 211 ? 10.270 8.864 -20.893 1.00 81.94 211 ASP A C 1
ATOM 1695 O O . ASP A 1 211 ? 9.860 7.699 -20.909 1.00 81.94 211 ASP A O 1
ATOM 1699 N N . LYS A 1 212 ? 10.629 9.507 -22.005 1.00 89.69 212 LYS A N 1
ATOM 1700 C CA . LYS A 1 212 ? 10.595 8.887 -23.328 1.00 89.69 212 LYS A CA 1
ATOM 1701 C C . LYS A 1 212 ? 11.901 8.186 -23.662 1.00 89.69 212 LYS A C 1
ATOM 1703 O O . LYS A 1 212 ? 12.981 8.609 -23.254 1.00 89.69 212 LYS A O 1
ATOM 1708 N N . MET A 1 213 ? 11.790 7.142 -24.474 1.00 92.56 213 MET A N 1
ATOM 1709 C CA . MET A 1 213 ? 12.927 6.482 -25.102 1.00 92.56 213 MET A CA 1
ATOM 1710 C C . MET A 1 213 ? 12.987 6.854 -26.581 1.00 92.56 213 MET A C 1
ATOM 1712 O O . MET A 1 213 ? 12.052 6.565 -27.331 1.00 92.56 213 MET A O 1
ATOM 1716 N N . ILE A 1 214 ? 14.105 7.441 -27.005 1.00 93.12 214 ILE A N 1
ATOM 1717 C CA . ILE A 1 214 ? 14.419 7.621 -28.422 1.00 93.12 214 ILE A CA 1
ATOM 1718 C C . ILE A 1 214 ? 15.057 6.341 -28.945 1.00 93.12 214 ILE A C 1
ATOM 1720 O O . ILE A 1 214 ? 16.006 5.824 -28.352 1.00 93.12 214 ILE A O 1
ATOM 1724 N N . PHE A 1 215 ? 14.560 5.855 -30.074 1.00 93.62 215 PHE A N 1
ATOM 1725 C CA . PHE A 1 215 ? 15.118 4.737 -30.816 1.00 93.62 215 PHE A CA 1
ATOM 1726 C C . PHE A 1 215 ? 15.706 5.250 -32.122 1.00 93.62 215 PHE A C 1
ATOM 1728 O O . PHE A 1 215 ? 14.983 5.794 -32.952 1.00 93.62 215 PHE A O 1
ATOM 1735 N N . LYS A 1 216 ? 17.006 5.046 -32.317 1.00 93.75 216 LYS A N 1
ATOM 1736 C CA . LYS A 1 216 ? 17.724 5.444 -33.527 1.00 93.75 216 LYS A CA 1
ATOM 1737 C C . LYS A 1 216 ? 18.211 4.212 -34.273 1.00 93.75 216 LYS A C 1
ATOM 1739 O O . LYS A 1 216 ? 18.892 3.372 -33.683 1.00 93.75 216 LYS A O 1
ATOM 1744 N N . ASN A 1 217 ? 17.870 4.087 -35.559 1.00 93.44 217 ASN A N 1
ATOM 1745 C CA . ASN A 1 217 ? 18.137 2.888 -36.384 1.00 93.44 217 ASN A CA 1
ATOM 1746 C C . ASN A 1 217 ? 17.660 1.562 -35.746 1.00 93.44 217 ASN A C 1
ATOM 1748 O O . ASN A 1 217 ? 18.249 0.492 -35.950 1.00 93.44 217 ASN A O 1
ATOM 1752 N N . CYS A 1 218 ? 16.632 1.644 -34.911 1.00 94.44 218 CYS A N 1
ATOM 1753 C CA . CYS A 1 218 ? 15.990 0.526 -34.243 1.00 94.44 218 CYS A CA 1
ATOM 1754 C C . CYS A 1 218 ? 14.568 0.920 -33.851 1.00 94.44 218 CYS A C 1
ATOM 1756 O O . CYS A 1 218 ? 14.169 2.073 -33.998 1.00 94.44 218 CYS A O 1
ATOM 1758 N N . HIS A 1 219 ? 13.804 -0.039 -33.344 1.00 95.12 219 HIS A N 1
ATOM 1759 C CA . HIS A 1 219 ? 12.439 0.195 -32.889 1.00 95.12 219 HIS A CA 1
ATOM 1760 C C . HIS A 1 219 ? 12.076 -0.746 -31.724 1.00 95.12 219 HIS A C 1
ATOM 1762 O O . HIS A 1 219 ? 12.761 -1.755 -31.508 1.00 95.12 219 HIS A O 1
ATOM 1768 N N . PRO A 1 220 ? 11.024 -0.453 -30.936 1.00 96.25 220 PRO A N 1
ATOM 1769 C CA . PRO A 1 220 ? 10.529 -1.383 -29.921 1.00 96.25 220 PRO A CA 1
ATOM 1770 C C . PRO A 1 220 ? 9.982 -2.671 -30.558 1.00 96.25 220 PRO A C 1
ATOM 1772 O O . PRO A 1 220 ? 9.707 -2.737 -31.756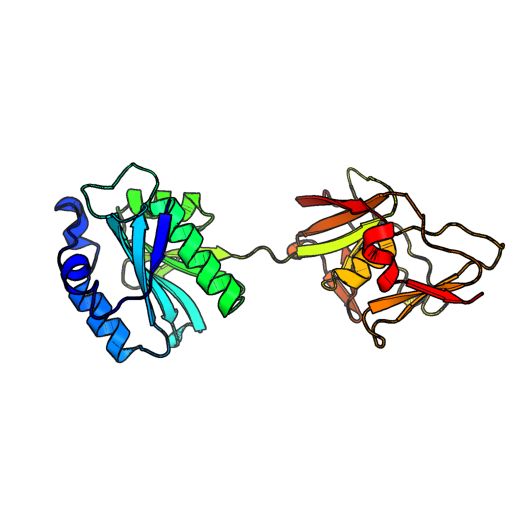 1.00 96.25 220 PRO A O 1
ATOM 1775 N N . ASN A 1 221 ? 9.821 -3.724 -29.761 1.00 95.88 221 ASN A N 1
ATOM 1776 C CA . ASN A 1 221 ? 9.349 -5.030 -30.222 1.00 95.88 221 ASN A CA 1
ATOM 1777 C C . ASN A 1 221 ? 7.825 -5.038 -30.471 1.00 95.88 221 ASN A C 1
ATOM 1779 O O . ASN A 1 221 ? 7.071 -5.581 -29.663 1.00 95.88 221 ASN A O 1
ATOM 1783 N N . TYR A 1 222 ? 7.381 -4.400 -31.559 1.00 96.12 222 TYR A N 1
ATOM 1784 C CA . TYR A 1 222 ? 5.968 -4.269 -31.945 1.00 96.12 222 TYR A CA 1
ATOM 1785 C C . TYR A 1 222 ? 5.218 -5.607 -31.928 1.00 96.12 222 TYR A C 1
ATOM 1787 O O . TYR A 1 222 ? 5.746 -6.632 -32.364 1.00 96.12 222 TYR A O 1
ATOM 1795 N N . GLY A 1 223 ? 3.987 -5.606 -31.414 1.00 96.00 223 GLY A N 1
ATOM 1796 C CA . GLY A 1 223 ? 3.168 -6.809 -31.222 1.00 96.00 223 GLY A CA 1
ATOM 1797 C C . GLY A 1 223 ? 3.713 -7.793 -30.177 1.00 96.00 223 GLY A C 1
ATOM 1798 O O . GLY A 1 223 ? 3.111 -8.840 -29.933 1.00 96.00 223 GLY A O 1
ATOM 1799 N N . GLY A 1 224 ? 4.858 -7.484 -29.567 1.00 96.56 224 GLY A N 1
ATOM 1800 C CA . GLY A 1 224 ? 5.531 -8.307 -28.578 1.00 96.56 224 GLY A CA 1
ATOM 1801 C C . GLY A 1 224 ? 5.082 -8.039 -27.144 1.00 96.56 224 GLY A C 1
ATOM 1802 O O . GLY A 1 224 ? 4.183 -7.244 -26.850 1.00 96.56 224 GLY A O 1
ATOM 1803 N N . LYS A 1 225 ? 5.761 -8.725 -26.223 1.00 97.94 225 LYS A N 1
ATOM 1804 C CA . LYS A 1 225 ? 5.577 -8.589 -24.777 1.00 97.94 225 LYS A CA 1
ATOM 1805 C C . LYS A 1 225 ? 6.811 -7.977 -24.130 1.00 97.94 225 LYS A C 1
ATOM 1807 O O . LYS A 1 225 ? 7.930 -8.240 -24.568 1.00 97.94 225 LYS A O 1
ATOM 1812 N N . GLY A 1 226 ? 6.579 -7.211 -23.072 1.00 97.88 226 GLY A N 1
ATOM 1813 C CA . GLY A 1 226 ? 7.597 -6.729 -22.144 1.00 97.88 226 GLY A CA 1
ATOM 1814 C C . GLY A 1 226 ? 7.276 -7.167 -20.718 1.00 97.88 226 GLY A C 1
ATOM 1815 O O . GLY A 1 226 ? 6.145 -7.555 -20.413 1.00 97.88 226 GLY A O 1
ATOM 1816 N N . TYR A 1 227 ? 8.270 -7.103 -19.836 1.00 98.44 227 TYR A N 1
ATOM 1817 C CA . TYR A 1 227 ? 8.133 -7.501 -18.439 1.00 98.44 227 TYR A CA 1
ATOM 1818 C C . TYR A 1 227 ? 8.655 -6.404 -17.516 1.00 98.44 227 TYR A C 1
ATOM 1820 O O . TYR A 1 227 ? 9.807 -5.972 -17.619 1.00 98.44 227 TYR A O 1
ATOM 1828 N N . LEU A 1 228 ? 7.791 -5.975 -16.601 1.00 97.94 228 LEU A N 1
ATOM 1829 C CA . LEU A 1 228 ? 8.091 -5.023 -15.542 1.00 97.94 228 LEU A CA 1
ATOM 1830 C C . LEU A 1 228 ? 8.187 -5.771 -14.212 1.00 97.94 228 LEU A C 1
ATOM 1832 O O . LEU A 1 228 ? 7.281 -6.511 -13.829 1.00 97.94 228 LEU A O 1
ATOM 1836 N N . TYR A 1 229 ? 9.277 -5.554 -13.496 1.00 97.88 229 TYR A N 1
ATOM 1837 C CA . TYR A 1 229 ? 9.602 -6.252 -12.260 1.00 97.88 229 TYR A CA 1
ATOM 1838 C C . TYR A 1 229 ? 9.480 -5.283 -11.094 1.00 97.88 229 TYR A C 1
ATOM 1840 O O . TYR A 1 229 ? 10.084 -4.213 -11.132 1.00 97.88 229 TYR A O 1
ATOM 1848 N N . LEU A 1 230 ? 8.711 -5.655 -10.070 1.00 96.50 230 LEU A N 1
ATOM 1849 C CA . LEU A 1 230 ? 8.632 -4.921 -8.808 1.00 96.50 230 LEU A CA 1
ATOM 1850 C C . LEU A 1 230 ? 9.639 -5.524 -7.837 1.00 96.50 230 LEU A C 1
ATOM 1852 O O . LEU A 1 230 ? 9.594 -6.721 -7.538 1.00 96.50 230 LEU A O 1
ATOM 1856 N N . LEU A 1 231 ? 10.547 -4.683 -7.364 1.00 96.12 231 LEU A N 1
ATOM 1857 C CA . LEU A 1 231 ? 11.706 -5.074 -6.576 1.00 96.12 231 LEU A CA 1
ATOM 1858 C C . LEU A 1 231 ? 11.665 -4.359 -5.229 1.00 96.12 231 LEU A C 1
ATOM 1860 O O . LEU A 1 231 ? 11.370 -3.169 -5.178 1.00 96.12 231 LEU A O 1
ATOM 1864 N N . ASP A 1 232 ? 11.960 -5.075 -4.145 1.00 92.12 232 ASP A N 1
ATOM 1865 C CA . ASP A 1 232 ? 12.039 -4.481 -2.807 1.00 92.12 232 ASP A CA 1
ATOM 1866 C C . ASP A 1 232 ? 13.179 -3.456 -2.750 1.00 92.12 232 ASP A C 1
ATOM 1868 O O . ASP A 1 232 ? 14.358 -3.820 -2.843 1.00 92.12 232 ASP A O 1
ATOM 1872 N N . LYS A 1 233 ? 12.827 -2.176 -2.582 1.00 92.81 233 LYS A N 1
ATOM 1873 C CA . LYS A 1 233 ? 13.779 -1.060 -2.558 1.00 92.81 233 LYS A CA 1
ATOM 1874 C C . LYS A 1 233 ? 14.850 -1.219 -1.478 1.00 92.81 233 LYS A C 1
ATOM 1876 O O . LYS A 1 233 ? 15.976 -0.780 -1.691 1.00 92.81 233 LYS A O 1
ATOM 1881 N N . LYS A 1 234 ? 14.565 -1.910 -0.364 1.00 90.69 234 LYS A N 1
ATOM 1882 C CA . LYS A 1 234 ? 15.536 -2.129 0.729 1.00 90.69 234 LYS A CA 1
ATOM 1883 C C . LYS A 1 234 ? 16.766 -2.938 0.305 1.00 90.69 234 LYS A C 1
ATOM 1885 O O . LYS A 1 234 ? 17.789 -2.875 0.979 1.00 90.69 234 LYS A O 1
ATOM 1890 N N . LYS A 1 235 ? 16.678 -3.695 -0.794 1.00 93.38 235 LYS A N 1
ATOM 1891 C CA . LYS A 1 235 ? 17.797 -4.477 -1.350 1.00 93.38 235 LYS A CA 1
ATOM 1892 C C . LYS A 1 235 ? 18.717 -3.655 -2.258 1.00 93.38 235 LYS A C 1
ATOM 1894 O O . LYS A 1 235 ? 19.707 -4.185 -2.758 1.00 93.38 235 LYS A O 1
ATOM 1899 N N . PHE A 1 236 ? 18.382 -2.390 -2.505 1.00 95.38 236 PHE A N 1
ATOM 1900 C CA . PHE A 1 236 ? 19.097 -1.520 -3.427 1.00 95.38 236 PHE A CA 1
ATOM 1901 C C . PHE A 1 236 ? 19.776 -0.367 -2.698 1.00 95.38 236 PHE A C 1
ATOM 1903 O O . PHE A 1 236 ? 19.304 0.129 -1.679 1.00 95.38 236 PHE A O 1
ATOM 1910 N N . THR A 1 237 ? 20.878 0.098 -3.276 1.00 94.44 237 THR A N 1
ATOM 1911 C CA . THR A 1 237 ? 21.533 1.352 -2.898 1.00 94.44 237 THR A CA 1
ATOM 1912 C C . THR A 1 237 ? 21.270 2.389 -3.984 1.00 94.44 237 THR A C 1
ATOM 1914 O O . THR A 1 237 ? 21.341 2.075 -5.177 1.00 94.44 237 THR A O 1
ATOM 1917 N N . HIS A 1 238 ? 20.946 3.620 -3.587 1.00 92.44 238 HIS A N 1
ATOM 1918 C CA . HIS A 1 238 ? 20.826 4.734 -4.529 1.00 92.44 238 HIS A CA 1
ATOM 1919 C C . HIS A 1 238 ? 22.193 5.003 -5.166 1.00 92.44 238 HIS A C 1
ATOM 1921 O O . HIS A 1 238 ? 23.193 5.088 -4.454 1.00 92.44 238 HIS A O 1
ATOM 1927 N N . ALA A 1 239 ? 22.246 5.075 -6.497 1.00 86.88 239 ALA A N 1
ATOM 1928 C CA . ALA A 1 239 ? 23.491 5.295 -7.228 1.00 86.88 239 ALA A CA 1
ATOM 1929 C C . ALA A 1 239 ? 23.614 6.753 -7.682 1.00 86.88 239 ALA A C 1
ATOM 1931 O O . ALA A 1 239 ? 24.469 7.487 -7.194 1.00 86.88 239 ALA A O 1
ATOM 1932 N N . LEU A 1 240 ? 22.775 7.168 -8.635 1.00 83.81 240 LEU A N 1
ATOM 1933 C CA . LEU A 1 240 ? 22.776 8.520 -9.195 1.00 83.81 240 LEU A CA 1
ATOM 1934 C C . LEU A 1 240 ? 21.435 8.809 -9.874 1.00 83.81 240 LEU A C 1
ATOM 1936 O O . LEU A 1 240 ? 20.876 7.939 -10.540 1.00 83.81 240 LEU A O 1
ATOM 1940 N N . GLY A 1 241 ? 20.931 10.039 -9.749 1.00 83.88 241 GLY A N 1
ATOM 1941 C CA . GLY A 1 241 ? 19.673 10.438 -10.385 1.00 83.88 241 GLY A CA 1
ATOM 1942 C C . GLY A 1 241 ? 18.517 9.524 -9.970 1.00 83.88 241 GLY A C 1
ATOM 1943 O O . GLY A 1 241 ? 18.264 9.340 -8.782 1.00 83.88 241 GLY A O 1
ATOM 1944 N N . SER A 1 242 ? 17.835 8.928 -10.946 1.00 84.69 242 SER A N 1
ATOM 1945 C CA . SER A 1 242 ? 16.741 7.970 -10.738 1.00 84.69 242 SER A CA 1
ATOM 1946 C C . SER A 1 242 ? 17.205 6.506 -10.646 1.00 84.69 242 SER A C 1
ATOM 1948 O O . SER A 1 242 ? 16.362 5.608 -10.550 1.00 84.69 242 SER A O 1
ATOM 1950 N N . GLN A 1 243 ? 18.517 6.250 -10.697 1.00 88.38 243 GLN A N 1
ATOM 1951 C CA . GLN A 1 243 ? 19.106 4.915 -10.743 1.00 88.38 243 GLN A CA 1
ATOM 1952 C C . GLN A 1 243 ? 19.416 4.369 -9.348 1.00 88.38 243 GLN A C 1
ATOM 1954 O O . GLN A 1 243 ? 20.089 4.998 -8.528 1.00 88.38 243 GLN A O 1
ATOM 1959 N N . TRP A 1 244 ? 19.014 3.122 -9.147 1.00 94.00 244 TRP A N 1
ATOM 1960 C CA . TRP A 1 244 ? 19.308 2.302 -7.982 1.00 94.00 244 TRP A CA 1
ATOM 1961 C C . TRP A 1 244 ? 20.007 1.022 -8.428 1.00 94.00 244 TRP A C 1
ATOM 1963 O O . TRP A 1 244 ? 19.686 0.476 -9.487 1.00 94.00 244 TRP A O 1
ATOM 1973 N N . VAL A 1 245 ? 20.948 0.531 -7.623 1.00 95.12 245 VAL A N 1
ATOM 1974 C CA . VAL A 1 245 ? 21.737 -0.666 -7.946 1.00 95.12 245 VAL A CA 1
ATOM 1975 C C . VAL A 1 245 ? 21.712 -1.690 -6.817 1.00 95.12 245 VAL A C 1
ATOM 1977 O O . VAL A 1 245 ? 21.719 -1.339 -5.636 1.00 95.12 245 VAL A O 1
ATOM 1980 N N . CYS A 1 246 ? 21.696 -2.967 -7.187 1.00 95.62 246 CYS A N 1
ATOM 1981 C CA . CYS A 1 246 ? 21.943 -4.092 -6.293 1.00 95.62 246 CYS A CA 1
ATOM 1982 C C . CYS A 1 246 ? 23.065 -4.959 -6.874 1.00 95.62 246 CYS A C 1
ATOM 1984 O O . CYS A 1 246 ? 23.027 -5.321 -8.048 1.00 95.62 246 CYS A O 1
ATOM 1986 N N . TYR A 1 247 ? 24.065 -5.297 -6.063 1.00 95.38 247 TYR A N 1
ATOM 1987 C CA . TYR A 1 247 ? 25.217 -6.101 -6.495 1.00 95.38 247 TYR A CA 1
ATOM 1988 C C . TYR A 1 247 ? 25.000 -7.610 -6.334 1.00 95.38 247 TYR A C 1
ATOM 1990 O O . TYR A 1 247 ? 25.901 -8.399 -6.610 1.00 95.38 247 TYR A O 1
ATOM 1998 N N . GLU A 1 248 ? 23.811 -8.012 -5.894 1.00 96.00 248 GLU A N 1
ATOM 1999 C CA . GLU A 1 248 ? 23.420 -9.401 -5.684 1.00 96.00 248 GLU A CA 1
ATOM 2000 C C . GLU A 1 248 ? 22.301 -9.811 -6.647 1.00 96.00 248 GLU A C 1
ATOM 2002 O O . GLU A 1 248 ? 21.648 -8.985 -7.289 1.00 96.00 248 GLU A O 1
ATOM 2007 N N . GLU A 1 249 ? 22.084 -11.120 -6.760 1.00 96.56 249 GLU A N 1
ATOM 2008 C CA . GLU A 1 249 ? 20.937 -11.677 -7.470 1.00 96.56 249 GLU A CA 1
ATOM 2009 C C . GLU A 1 249 ? 19.628 -11.304 -6.762 1.00 96.56 249 GLU A C 1
ATOM 2011 O O . GLU A 1 249 ? 19.504 -11.436 -5.544 1.00 96.56 249 GLU A O 1
ATOM 2016 N N . ILE A 1 250 ? 18.620 -10.891 -7.535 1.00 96.75 250 ILE A N 1
ATOM 2017 C CA . ILE A 1 250 ? 17.304 -10.536 -7.007 1.00 96.75 250 ILE A CA 1
ATOM 2018 C C . ILE A 1 250 ? 16.200 -11.370 -7.644 1.00 96.75 250 ILE A C 1
ATOM 2020 O O . ILE A 1 250 ? 16.016 -11.395 -8.861 1.00 96.75 250 ILE A O 1
ATOM 2024 N N . VAL A 1 251 ? 15.400 -11.987 -6.774 1.00 96.81 251 VAL A N 1
ATOM 2025 C CA . VAL A 1 251 ? 14.087 -12.532 -7.120 1.00 96.81 251 VAL A CA 1
ATOM 2026 C C . VAL A 1 251 ? 13.051 -11.403 -7.000 1.00 96.81 251 VAL A C 1
ATOM 2028 O O . VAL A 1 251 ? 12.960 -10.791 -5.929 1.00 96.81 251 VAL A O 1
ATOM 2031 N N . PRO A 1 252 ? 12.303 -11.087 -8.072 1.00 95.69 252 PRO A N 1
ATOM 2032 C CA . PRO A 1 252 ? 11.278 -10.048 -8.054 1.00 95.69 252 PRO A CA 1
ATOM 2033 C C . PRO A 1 252 ? 10.091 -10.443 -7.166 1.00 95.69 252 PRO A C 1
ATOM 2035 O O . PRO A 1 252 ? 9.677 -11.598 -7.149 1.00 95.69 252 PRO A O 1
ATOM 2038 N N . GLU A 1 253 ? 9.498 -9.469 -6.476 1.00 93.06 253 GLU A N 1
ATOM 2039 C CA . GLU A 1 253 ? 8.287 -9.676 -5.659 1.00 93.06 253 GLU A CA 1
ATOM 2040 C C . GLU A 1 253 ? 7.053 -9.875 -6.550 1.00 93.06 253 GLU A C 1
ATOM 2042 O O . GLU A 1 253 ? 6.125 -10.616 -6.225 1.00 93.06 253 GLU A O 1
ATOM 2047 N N . LYS A 1 254 ? 7.044 -9.211 -7.711 1.00 94.38 254 LYS A N 1
ATOM 2048 C CA . LYS A 1 254 ? 6.005 -9.358 -8.730 1.00 94.38 254 LYS A CA 1
ATOM 2049 C C . LYS A 1 254 ? 6.582 -9.123 -10.118 1.00 94.38 254 LYS A C 1
ATOM 2051 O O . LYS A 1 254 ? 7.385 -8.213 -10.317 1.00 94.38 254 LYS A O 1
ATOM 2056 N N . ILE A 1 255 ? 6.109 -9.907 -11.082 1.00 97.50 255 ILE A N 1
ATOM 2057 C CA . ILE A 1 255 ? 6.379 -9.722 -12.510 1.00 97.50 255 ILE A CA 1
ATOM 2058 C C . ILE A 1 255 ? 5.063 -9.335 -13.183 1.00 97.50 255 ILE A C 1
ATOM 2060 O O . ILE A 1 255 ? 4.057 -10.031 -13.037 1.00 97.50 255 ILE A O 1
ATOM 2064 N N . ILE A 1 256 ? 5.063 -8.213 -13.894 1.00 97.19 256 ILE A N 1
ATOM 2065 C CA . ILE A 1 256 ? 3.927 -7.705 -14.662 1.00 97.19 256 ILE A CA 1
ATOM 2066 C C . ILE A 1 256 ? 4.272 -7.848 -16.141 1.00 97.19 256 ILE A C 1
ATOM 2068 O O . ILE A 1 256 ? 5.218 -7.229 -16.622 1.00 97.19 256 ILE A O 1
ATOM 2072 N N . GLU A 1 257 ? 3.506 -8.666 -16.856 1.00 98.25 257 GLU A N 1
ATOM 2073 C CA . GLU A 1 257 ? 3.560 -8.723 -18.317 1.00 98.25 257 GLU A CA 1
ATOM 2074 C C . GLU A 1 257 ? 2.792 -7.533 -18.904 1.00 98.25 257 GLU A C 1
ATOM 2076 O O . GLU A 1 257 ? 1.686 -7.222 -18.456 1.00 98.25 257 GLU A O 1
ATOM 2081 N N . ILE A 1 258 ? 3.373 -6.883 -19.910 1.00 97.25 258 ILE A N 1
ATOM 2082 C CA . ILE A 1 258 ? 2.746 -5.802 -20.672 1.00 97.25 258 ILE A CA 1
ATOM 2083 C C . ILE A 1 258 ? 2.759 -6.123 -22.169 1.00 97.25 258 ILE A C 1
ATOM 2085 O O . ILE A 1 258 ? 3.653 -6.826 -22.650 1.00 97.25 258 ILE A O 1
ATOM 2089 N N . ASN A 1 259 ? 1.796 -5.584 -22.920 1.00 98.00 259 ASN A N 1
ATOM 2090 C CA . ASN A 1 259 ? 1.890 -5.550 -24.379 1.00 98.00 259 ASN A CA 1
ATOM 2091 C C . ASN A 1 259 ? 2.700 -4.321 -24.781 1.00 98.00 259 ASN A C 1
ATOM 2093 O O . ASN A 1 259 ? 2.444 -3.228 -24.280 1.00 98.00 259 ASN A O 1
ATOM 2097 N N . VAL A 1 260 ? 3.662 -4.489 -25.685 1.00 97.31 260 VAL A N 1
ATOM 2098 C CA . VAL A 1 260 ? 4.521 -3.379 -26.129 1.00 97.31 260 VAL A CA 1
ATOM 2099 C C . VAL A 1 260 ? 3.697 -2.261 -26.775 1.00 97.31 260 VAL A C 1
ATOM 2101 O O . VAL A 1 260 ? 3.947 -1.083 -26.518 1.00 97.31 260 VAL A O 1
ATOM 2104 N N . ASP A 1 261 ? 2.670 -2.630 -27.542 1.00 97.31 261 ASP A N 1
ATOM 2105 C CA . ASP A 1 261 ? 1.858 -1.692 -28.321 1.00 97.31 261 ASP A CA 1
ATOM 2106 C C . ASP A 1 261 ? 1.065 -0.699 -27.448 1.00 97.31 261 ASP A C 1
ATOM 2108 O O . ASP A 1 261 ? 0.838 0.440 -27.857 1.00 97.31 261 ASP A O 1
ATOM 2112 N N . ASP A 1 262 ? 0.733 -1.077 -26.207 1.00 97.38 262 ASP A N 1
ATOM 2113 C CA . ASP A 1 262 ? 0.019 -0.217 -25.249 1.00 97.38 262 ASP A CA 1
ATOM 2114 C C . ASP A 1 262 ? 0.882 0.977 -24.779 1.00 97.38 262 ASP A C 1
ATOM 2116 O O . ASP A 1 262 ? 0.371 1.972 -24.256 1.00 97.38 262 ASP A O 1
ATOM 2120 N N . TYR A 1 263 ? 2.203 0.904 -24.979 1.00 96.06 263 TYR A N 1
ATOM 2121 C CA . TYR A 1 263 ? 3.183 1.847 -24.433 1.00 96.06 263 TYR A CA 1
ATOM 2122 C C . TYR A 1 263 ? 4.022 2.567 -25.496 1.00 96.06 263 TYR A C 1
ATOM 2124 O O . TYR A 1 263 ? 4.976 3.266 -25.158 1.00 96.06 263 TYR A O 1
ATOM 2132 N N . LEU A 1 264 ? 3.645 2.485 -26.776 1.00 94.69 264 LEU A N 1
ATOM 2133 C CA . LEU A 1 264 ? 4.367 3.165 -27.863 1.00 94.69 264 LEU A CA 1
ATOM 2134 C C . LEU A 1 264 ? 4.359 4.694 -27.747 1.00 94.69 264 LEU A C 1
ATOM 2136 O O . LEU A 1 264 ? 5.233 5.351 -28.297 1.00 94.69 264 LEU A O 1
ATOM 2140 N N . HIS A 1 265 ? 3.423 5.270 -26.988 1.00 93.88 265 HIS A N 1
ATOM 2141 C CA . HIS A 1 265 ? 3.404 6.703 -26.679 1.00 93.88 265 HIS A CA 1
ATOM 2142 C C . HIS A 1 265 ? 4.632 7.175 -25.872 1.00 93.88 265 HIS A C 1
ATOM 2144 O O . HIS A 1 265 ? 4.909 8.375 -25.831 1.00 93.88 265 HIS A O 1
ATOM 2150 N N . LEU A 1 266 ? 5.369 6.247 -25.247 1.00 94.00 266 LEU A N 1
ATOM 2151 C CA . LEU A 1 266 ? 6.642 6.501 -24.564 1.00 94.00 266 LEU A CA 1
ATOM 2152 C C . LEU A 1 266 ? 7.860 6.400 -25.502 1.00 94.00 266 LEU A C 1
ATOM 2154 O O . LEU A 1 266 ? 8.992 6.591 -25.063 1.00 94.00 266 LEU A O 1
ATOM 2158 N N . CYS A 1 267 ? 7.655 6.072 -26.779 1.00 92.94 267 CYS A N 1
ATOM 2159 C CA . CYS A 1 267 ? 8.718 5.912 -27.766 1.00 92.94 267 CYS A CA 1
ATOM 2160 C C . CYS A 1 267 ? 8.740 7.084 -28.748 1.00 92.94 267 CYS A C 1
ATOM 2162 O O . CYS A 1 267 ? 7.697 7.590 -29.163 1.00 92.94 267 CYS A O 1
ATOM 2164 N N . GLU A 1 268 ? 9.937 7.453 -29.183 1.00 92.75 268 GLU A N 1
ATOM 2165 C CA . GLU A 1 268 ? 10.158 8.341 -30.320 1.00 92.75 268 GLU A CA 1
ATOM 2166 C C . GLU A 1 268 ? 11.147 7.669 -31.273 1.00 92.75 268 GLU A C 1
ATOM 2168 O O . GLU A 1 268 ? 12.182 7.162 -30.843 1.00 92.75 268 GLU A O 1
ATOM 2173 N N . ILE A 1 269 ? 10.793 7.582 -32.556 1.00 91.06 269 ILE A N 1
ATOM 2174 C CA . ILE A 1 269 ? 11.622 6.919 -33.567 1.00 91.06 269 ILE A CA 1
ATOM 2175 C C . ILE A 1 269 ? 12.378 7.993 -34.346 1.00 91.06 269 ILE A C 1
ATOM 2177 O O . ILE A 1 269 ? 11.760 8.815 -35.022 1.00 91.06 269 ILE A O 1
ATOM 2181 N N . ASP A 1 270 ? 13.703 7.968 -34.240 1.00 85.19 270 ASP A N 1
ATOM 2182 C CA . ASP A 1 270 ? 14.632 8.811 -34.992 1.00 85.19 270 ASP A CA 1
ATOM 2183 C C . ASP A 1 270 ? 15.169 8.004 -36.188 1.00 85.19 270 ASP A C 1
ATOM 2185 O O . ASP A 1 270 ? 16.016 7.113 -36.040 1.00 85.19 270 ASP A O 1
ATOM 2189 N N . CYS A 1 271 ? 14.573 8.252 -37.358 1.00 63.91 271 CYS A N 1
ATOM 2190 C CA . CYS A 1 271 ? 14.820 7.535 -38.616 1.00 63.91 271 CYS A CA 1
ATOM 2191 C C . CYS A 1 271 ? 16.135 7.935 -39.305 1.00 63.91 271 CYS A C 1
ATOM 2193 O O . CYS A 1 271 ? 16.372 9.153 -39.471 1.00 63.91 271 CYS A O 1
#

Foldseek 3Di:
DKDWDADDPVCVVVQQVFDDPPVCPVFFDGSVVLVVVCVVVVVFKGKTFIDDVPHGFWIWIWGADPVVGAIEGPGTDGGPVCPPVCSRLVVVVNVVVVCCVPPVDQKYKYWAAPPPVVVVVSCVVNPWDFPCDADPRTGMTMHGDFQWWKAKALDDDQKDAFDFDDDPVCNVLRDRWDKTFSDQLLRPQNQQDKAAQDPPWDWDFDVVVPRAIETENIDGPAQGKMKMFIFGCVQWDDDDDGMTTHNGMDRGPDIDIDGSVVNCVRYDYDD